Protein AF-A0A0R2QH66-F1 (afdb_monomer_lite)

Sequence (311 aa):
MSGLDIMFSQDGPSRTLSGWWRFLANWLEPTQLFCDDVNNFEELNISLAPIDGTAKGVKVAILRISPTKVLVIESRRYTRFDNELRQSLFQRDLVKEDWNGILIYEYDATSGHLTDFFKPVASNTALSEYNWDGVTRYISKESEVVEHAGLRFSVTKSGNFDALNIRKSTSSELSAPRPTPSPAPSPTTNDFNVEPFVFGGAVRESETTALSTWYGRFFRSYRIQVVNSSSPNSAPLFDTGIVNDYRTPILVNITKLTCSRDLTEVAVFYSGLDGKGKSTRIEQSSALSAVNIGGDGKCTGYWTNGAQGKD

pLDDT: mean 81.86, std 16.13, range [32.16, 98.25]

Foldseek 3Di:
DALQACVRPVPRQDDDHDPVVCVVVVVDDPQQEAEEEQVVDQKDKDKAAALPDPDGGHAWYWYDLDPFKIKIKGFWFDDPVGDVPVVVLLPVPPDSCLRGAMWIWMAGNVDDPPDCRTGTFAWLPPALLRCLQVDGRRGDDAQIWTDDSQKIWHFPDTDSITMIMIHGDDPVRVVDDRDDHDFHDDDDPVLQQDEKRKDWDWAAQAQWKTKTWMGITLFQKKKKFKDQQVCRPDDTQDIPQIDGDGHPTDIDIGGGDHQALRIKIWMKTHNDGPRDHHIDIDIDRCRSNQWDQDPVRDIDGPNVVVVPDDD

Secondary structure (DSSP, 8-state):
-TTTSTTT-TTSS--PPPHHHHHHTT-S-GGGEEEEETTS-SEEEEEE-BTTS---S--EEEEEEETTEEEEEEEE---TTS-HHHHHTT-TT--GGGG-EEEEEEEETT--TTS--EEEEPPSS--GGG-TTSPPP-EE-TT-EEEETTEEEEEEE-SSSEEEEEEEPPHHHHHSPPPPPPPPPPPPGGGGSS--EEEEEEEE-SSS-EEEEEEEES-SEEEEEEEETTSTTSPPSEE---B----SSEEEEE----S-S-EEEEEEEESSGGG-SSEEEEEE-TTTS-EEE-TTS-EEEGGGGGS----

Structure (mmCIF, N/CA/C/O backbone):
data_AF-A0A0R2QH66-F1
#
_entry.id   AF-A0A0R2QH66-F1
#
loop_
_atom_site.group_PDB
_atom_site.id
_atom_site.type_symbol
_atom_site.label_atom_id
_atom_site.label_alt_id
_atom_site.label_comp_id
_atom_site.label_asym_id
_atom_site.label_entity_id
_atom_site.label_seq_id
_atom_site.pdbx_PDB_ins_code
_atom_site.Cartn_x
_atom_site.Cartn_y
_atom_site.Cartn_z
_atom_site.occupancy
_atom_site.B_iso_or_equiv
_atom_site.auth_seq_id
_atom_site.auth_comp_id
_atom_site.auth_asym_id
_atom_site.auth_atom_id
_atom_site.pdbx_PDB_model_num
ATOM 1 N N . MET A 1 1 ? 0.382 -6.867 5.431 1.00 65.81 1 MET A N 1
ATOM 2 C CA . MET A 1 1 ? 0.517 -5.498 6.000 1.00 65.81 1 MET A CA 1
ATOM 3 C C . MET A 1 1 ? 1.680 -4.722 5.356 1.00 65.81 1 MET A C 1
ATOM 5 O O . MET A 1 1 ? 2.478 -4.091 6.044 1.00 65.81 1 MET A O 1
ATOM 9 N N . SER A 1 2 ? 1.793 -4.790 4.020 1.00 61.47 2 SER A N 1
ATOM 10 C CA . SER A 1 2 ? 3.014 -4.467 3.261 1.00 61.47 2 SER A CA 1
ATOM 11 C C . SER A 1 2 ? 3.522 -3.041 3.488 1.00 61.47 2 SER A C 1
ATOM 13 O O . SER A 1 2 ? 2.956 -2.085 2.972 1.00 61.47 2 SER A O 1
ATOM 15 N N . GLY A 1 3 ? 4.572 -2.898 4.302 1.00 71.38 3 GLY A N 1
ATOM 16 C CA . GLY A 1 3 ? 5.225 -1.616 4.579 1.00 71.38 3 GLY A CA 1
ATOM 17 C C . GLY A 1 3 ? 4.553 -0.714 5.626 1.00 71.38 3 GLY A C 1
ATOM 18 O O . GLY A 1 3 ? 5.103 0.342 5.939 1.00 71.38 3 GLY A O 1
ATOM 19 N N . LEU A 1 4 ? 3.407 -1.125 6.181 1.00 79.12 4 LEU A N 1
ATOM 20 C CA . LEU A 1 4 ? 2.645 -0.377 7.196 1.00 79.12 4 LEU A CA 1
ATOM 21 C C . LEU A 1 4 ? 2.916 -0.850 8.630 1.00 79.12 4 LEU A C 1
ATOM 23 O O . LEU A 1 4 ? 2.356 -0.295 9.568 1.00 79.12 4 LEU A O 1
ATOM 27 N N . ASP A 1 5 ? 3.738 -1.879 8.810 1.00 84.88 5 ASP A N 1
ATOM 28 C CA . ASP A 1 5 ? 4.132 -2.399 10.116 1.00 84.88 5 ASP A CA 1
ATOM 29 C C . ASP A 1 5 ? 5.620 -2.764 10.087 1.00 84.88 5 ASP A C 1
ATOM 31 O O . ASP A 1 5 ? 6.092 -3.424 9.151 1.00 84.88 5 ASP A O 1
ATOM 35 N N . ILE A 1 6 ? 6.355 -2.334 11.115 1.00 84.56 6 ILE A N 1
ATOM 36 C CA . ILE A 1 6 ? 7.800 -2.566 11.227 1.00 84.56 6 ILE A CA 1
ATOM 37 C C . ILE A 1 6 ? 8.176 -4.056 11.289 1.00 84.56 6 ILE A C 1
ATOM 39 O O . ILE A 1 6 ? 9.220 -4.442 10.768 1.00 84.56 6 ILE A O 1
ATOM 43 N N . MET A 1 7 ? 7.317 -4.898 11.863 1.00 84.88 7 MET A N 1
ATOM 44 C CA . MET A 1 7 ? 7.490 -6.351 11.954 1.00 84.88 7 MET A CA 1
ATOM 45 C C . MET A 1 7 ? 7.144 -7.068 10.650 1.00 84.88 7 MET A C 1
ATOM 47 O O . MET A 1 7 ? 7.496 -8.233 10.488 1.00 84.88 7 MET A O 1
ATOM 51 N N . PHE A 1 8 ? 6.454 -6.398 9.724 1.00 78.12 8 PHE A N 1
ATOM 52 C CA . PHE A 1 8 ? 6.183 -6.940 8.394 1.00 78.12 8 PHE A CA 1
ATOM 53 C C . PHE A 1 8 ? 7.309 -6.606 7.415 1.00 78.12 8 PHE A C 1
ATOM 55 O O . PHE A 1 8 ? 7.782 -7.466 6.680 1.00 78.12 8 PHE A O 1
ATOM 62 N N . SER A 1 9 ? 7.734 -5.341 7.386 1.00 74.50 9 SER A N 1
ATOM 63 C CA . SER A 1 9 ? 8.811 -4.882 6.512 1.00 74.50 9 SER A CA 1
ATOM 64 C C . SER 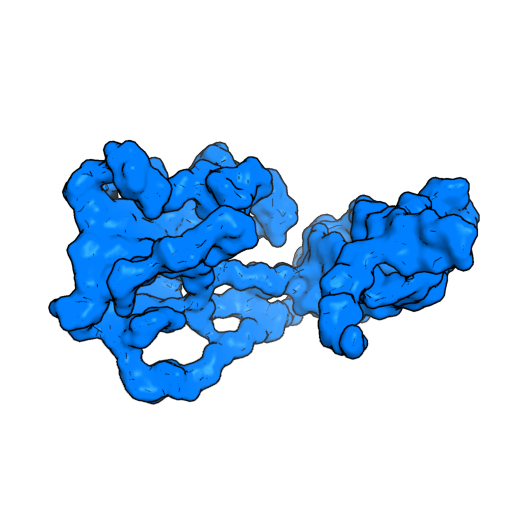A 1 9 ? 9.650 -3.835 7.228 1.00 74.50 9 SER A C 1
ATOM 66 O O . SER A 1 9 ? 9.312 -2.649 7.250 1.00 74.50 9 SER A O 1
ATOM 68 N N . GLN A 1 10 ? 10.805 -4.267 7.733 1.00 72.62 10 GLN A N 1
ATOM 69 C CA . GLN A 1 10 ? 11.794 -3.398 8.375 1.00 72.62 10 GLN A CA 1
ATOM 70 C C . GLN A 1 10 ? 12.418 -2.364 7.434 1.00 72.62 10 GLN A C 1
ATOM 72 O O . GLN A 1 10 ? 13.128 -1.479 7.891 1.00 72.62 10 GLN A O 1
ATOM 77 N N . ASP A 1 11 ? 12.144 -2.426 6.131 1.00 68.25 11 ASP A N 1
ATOM 78 C CA . ASP A 1 11 ? 12.523 -1.413 5.137 1.00 68.25 11 ASP A CA 1
ATOM 79 C C . ASP A 1 11 ? 11.292 -0.697 4.557 1.00 68.25 11 ASP A C 1
ATOM 81 O O . ASP A 1 11 ? 11.377 0.010 3.554 1.00 68.25 11 ASP A O 1
ATOM 85 N N . GLY A 1 12 ? 10.127 -0.902 5.175 1.00 70.00 12 GLY A N 1
ATOM 86 C CA . GLY A 1 12 ? 8.886 -0.238 4.815 1.00 70.00 12 GLY A CA 1
ATOM 87 C C . GLY A 1 12 ? 8.895 1.262 5.136 1.00 70.00 12 GLY A C 1
ATOM 88 O O . GLY A 1 12 ? 9.692 1.727 5.955 1.00 70.00 12 GLY A O 1
ATOM 89 N N . PRO A 1 13 ? 8.000 2.031 4.503 1.00 72.31 13 PRO A N 1
ATOM 90 C CA . PRO A 1 13 ? 7.843 3.460 4.760 1.00 72.31 13 PRO A CA 1
ATOM 91 C C . PRO A 1 13 ? 7.425 3.783 6.201 1.00 72.31 13 PRO A C 1
ATOM 93 O O . PRO A 1 13 ? 7.880 4.806 6.712 1.00 72.31 13 PRO A O 1
ATOM 96 N N . SER A 1 14 ? 6.620 2.940 6.865 1.00 79.69 14 SER A N 1
ATOM 97 C CA . SER A 1 14 ? 6.266 3.135 8.277 1.00 79.69 14 SER A CA 1
ATOM 98 C C . SER A 1 14 ? 7.189 2.363 9.225 1.00 79.69 14 SER A C 1
ATOM 100 O O . SER A 1 14 ? 7.554 1.216 8.961 1.00 79.69 14 SER A O 1
ATOM 102 N N . ARG A 1 15 ? 7.546 2.987 10.354 1.00 85.56 15 ARG A N 1
ATOM 103 C CA . ARG A 1 15 ? 8.282 2.374 11.479 1.00 85.56 15 ARG A CA 1
ATOM 104 C C . ARG A 1 15 ? 7.418 2.103 12.703 1.00 85.56 15 ARG A C 1
ATOM 106 O O . ARG A 1 15 ? 7.921 1.673 13.738 1.00 85.56 15 ARG A O 1
ATOM 113 N N . THR A 1 16 ? 6.122 2.336 12.601 1.00 88.44 16 THR A N 1
ATOM 114 C CA . THR A 1 16 ? 5.189 2.072 13.688 1.00 88.44 16 THR A CA 1
ATOM 115 C C . THR A 1 16 ? 4.968 0.571 13.856 1.00 88.44 16 THR A C 1
ATOM 117 O O . THR A 1 16 ? 4.745 -0.163 12.892 1.00 88.44 16 THR A O 1
ATOM 120 N N . LEU A 1 17 ? 4.973 0.128 15.110 1.00 92.31 17 LEU A N 1
ATOM 121 C CA . LEU A 1 17 ? 4.456 -1.178 15.504 1.00 92.31 17 LEU A CA 1
ATOM 122 C C . LEU A 1 17 ? 2.923 -1.126 15.577 1.00 92.31 17 LEU A C 1
ATOM 124 O O . LEU A 1 17 ? 2.409 -0.239 16.268 1.00 92.31 17 LEU A O 1
ATOM 128 N N . SER A 1 18 ? 2.214 -2.040 14.908 1.00 92.62 18 SER A N 1
ATOM 129 C CA . SER A 1 18 ? 0.744 -2.053 14.896 1.00 92.62 18 SER A CA 1
ATOM 130 C C . SER A 1 18 ? 0.116 -2.180 16.283 1.00 92.62 18 SER A C 1
ATOM 132 O O . SER A 1 18 ? 0.692 -2.727 17.230 1.00 92.62 18 SER A O 1
ATOM 134 N N . GLY A 1 19 ? -1.114 -1.686 16.389 1.00 95.38 19 GLY A N 1
ATOM 135 C CA . GLY A 1 19 ? -1.952 -1.753 17.577 1.00 95.38 19 GLY A CA 1
ATOM 136 C C . GLY A 1 19 ? -2.161 -3.167 18.079 1.00 95.38 19 GLY A C 1
ATOM 137 O O . GLY A 1 19 ? -2.103 -3.383 19.287 1.00 95.38 19 GLY A O 1
ATOM 138 N N . TRP A 1 20 ? -2.306 -4.138 17.177 1.00 94.69 20 TRP A N 1
ATOM 139 C CA . TRP A 1 20 ? -2.414 -5.539 17.569 1.00 94.69 20 TRP A CA 1
ATOM 140 C C . TRP A 1 20 ? -1.169 -6.043 18.302 1.00 94.69 20 TRP A C 1
ATOM 142 O O . TRP A 1 20 ? -1.283 -6.640 19.372 1.00 94.69 20 TRP A O 1
ATOM 152 N N . TRP A 1 21 ? 0.032 -5.768 17.783 1.00 93.88 21 TRP A N 1
ATOM 153 C CA . TRP A 1 21 ? 1.264 -6.165 18.465 1.00 93.88 21 TRP A CA 1
ATOM 154 C C . TRP A 1 21 ? 1.437 -5.462 19.809 1.00 93.88 21 TRP A C 1
ATOM 156 O O . TRP A 1 21 ? 1.834 -6.103 20.780 1.00 93.88 21 TRP A O 1
ATOM 166 N N . ARG A 1 22 ? 1.092 -4.171 19.903 1.00 96.00 22 ARG A N 1
ATOM 167 C CA . ARG A 1 22 ? 1.129 -3.441 21.183 1.00 96.00 22 ARG A CA 1
ATOM 168 C C . ARG A 1 22 ? 0.128 -3.990 22.192 1.00 96.00 22 ARG A C 1
ATOM 170 O O . ARG A 1 22 ? 0.446 -4.058 23.374 1.00 96.00 22 ARG A O 1
ATOM 177 N N . PHE A 1 23 ? -1.056 -4.389 21.735 1.00 95.56 23 PHE A N 1
ATOM 178 C CA . PHE A 1 23 ? -2.057 -5.045 22.568 1.00 95.56 23 PHE A CA 1
ATOM 179 C C . PHE A 1 23 ? -1.531 -6.378 23.114 1.00 95.56 23 PHE A C 1
ATOM 181 O O . PHE A 1 23 ? -1.513 -6.567 24.327 1.00 95.56 23 PHE A O 1
ATOM 188 N N . LEU A 1 24 ? -1.021 -7.260 22.246 1.00 93.19 24 LEU A N 1
ATOM 189 C CA . LEU A 1 24 ? -0.462 -8.552 22.661 1.00 93.19 24 LEU A CA 1
ATOM 190 C C . LEU A 1 24 ? 0.737 -8.412 23.608 1.00 93.19 24 LEU A C 1
ATOM 192 O O . LEU A 1 24 ? 0.901 -9.220 24.518 1.00 93.19 24 LEU A O 1
ATOM 196 N N . ALA A 1 25 ? 1.564 -7.386 23.410 1.00 95.25 25 ALA A N 1
ATOM 197 C CA . ALA A 1 25 ? 2.706 -7.097 24.270 1.00 95.25 25 ALA A CA 1
ATOM 198 C C . ALA A 1 25 ? 2.321 -6.402 25.593 1.00 95.25 25 ALA A C 1
ATOM 200 O O . ALA A 1 25 ? 3.203 -6.128 26.406 1.00 95.25 25 ALA A O 1
ATOM 201 N N . ASN A 1 26 ? 1.032 -6.112 25.815 1.00 95.56 26 ASN A N 1
ATOM 202 C CA . ASN A 1 26 ? 0.523 -5.357 26.962 1.00 95.56 26 ASN A CA 1
ATOM 203 C C . ASN A 1 26 ? 1.153 -3.952 27.088 1.00 95.56 26 ASN A C 1
ATOM 205 O O . ASN A 1 26 ? 1.471 -3.486 28.180 1.00 95.56 26 ASN A O 1
ATOM 209 N N . TRP A 1 27 ? 1.381 -3.286 25.951 1.00 96.06 27 TRP A N 1
ATOM 210 C CA . TRP A 1 27 ? 1.935 -1.924 25.860 1.00 96.06 27 TRP A CA 1
ATOM 211 C C . TRP A 1 27 ? 0.858 -0.840 25.749 1.00 96.06 27 TRP A C 1
ATOM 213 O O . TRP A 1 27 ? 1.177 0.348 25.695 1.00 96.06 27 TRP A O 1
ATOM 223 N N . LEU A 1 28 ? -0.409 -1.243 25.657 1.00 96.81 28 LEU A N 1
ATOM 224 C CA . LEU A 1 28 ? -1.559 -0.350 25.682 1.00 96.81 28 LEU A CA 1
ATOM 225 C C . LEU A 1 28 ? -2.292 -0.545 27.000 1.00 96.81 28 LEU A C 1
ATOM 227 O O . LEU A 1 28 ? -2.626 -1.669 27.371 1.00 96.81 28 LEU A O 1
ATOM 231 N N . GLU A 1 29 ? -2.567 0.560 27.680 1.00 95.75 29 GLU A N 1
ATOM 232 C CA . GLU A 1 29 ? -3.406 0.544 28.871 1.00 95.75 29 GLU A CA 1
ATOM 233 C C . GLU A 1 29 ? -4.826 0.088 28.504 1.00 95.75 29 GLU A C 1
ATOM 235 O O . GLU A 1 29 ? -5.304 0.412 27.412 1.00 95.75 29 GLU A O 1
ATOM 240 N N . PRO A 1 30 ? -5.573 -0.561 29.415 1.00 95.19 30 PRO A N 1
ATOM 241 C CA . PRO A 1 30 ? -6.954 -0.967 29.143 1.00 95.19 30 PRO A CA 1
ATOM 242 C C . PRO A 1 30 ? -7.851 0.186 28.665 1.00 95.19 30 PRO A C 1
ATOM 244 O O . PRO A 1 30 ? -8.729 -0.008 27.835 1.00 95.19 30 PRO A O 1
ATOM 247 N N . THR A 1 31 ? -7.594 1.412 29.135 1.00 96.12 31 THR A N 1
ATOM 248 C CA . THR A 1 31 ? -8.328 2.627 28.725 1.00 96.12 31 THR A CA 1
ATOM 249 C C . THR A 1 31 ? -7.998 3.117 27.310 1.00 96.12 31 THR A C 1
ATOM 251 O O . THR A 1 31 ? -8.709 3.963 26.770 1.00 96.12 31 THR A O 1
ATOM 254 N N . GLN A 1 32 ? -6.923 2.609 26.705 1.00 97.75 32 GLN A N 1
ATOM 255 C CA . GLN A 1 32 ? -6.505 2.910 25.335 1.00 97.75 32 GLN A CA 1
ATOM 256 C C . GLN A 1 32 ? -7.058 1.901 24.321 1.00 97.75 32 GLN A C 1
ATOM 258 O O . GLN A 1 32 ? -6.818 2.048 23.121 1.00 97.75 32 GLN A O 1
ATOM 263 N N . LEU A 1 33 ? -7.794 0.895 24.786 1.00 97.88 33 LEU A N 1
ATOM 264 C CA . LEU A 1 33 ? -8.381 -0.153 23.969 1.00 97.88 33 LEU A CA 1
ATOM 265 C C . LEU A 1 33 ? -9.900 -0.013 23.978 1.00 97.88 33 LEU A C 1
ATOM 267 O O . LEU A 1 33 ? -10.515 0.191 25.022 1.00 97.88 33 LEU A O 1
ATOM 271 N N . PHE A 1 34 ? -10.506 -0.160 22.808 1.00 98.00 34 PHE A N 1
ATOM 272 C CA . PHE A 1 34 ? -11.939 -0.376 22.678 1.00 98.00 34 PHE A CA 1
ATOM 273 C C . PHE A 1 34 ? -12.152 -1.753 22.062 1.00 98.00 34 PHE A C 1
ATOM 275 O O . PHE A 1 34 ? -11.678 -2.003 20.959 1.00 98.00 34 PHE A O 1
ATOM 282 N N . CYS A 1 35 ? -12.849 -2.644 22.759 1.00 97.25 35 CYS A N 1
ATOM 283 C CA . CYS A 1 35 ? -13.115 -3.996 22.279 1.00 97.25 35 CYS A CA 1
ATOM 284 C C . CYS A 1 35 ? -14.619 -4.242 22.267 1.00 97.25 35 CYS A C 1
ATOM 286 O O . CYS A 1 35 ? -15.267 -4.034 23.291 1.00 97.25 35 CYS A O 1
ATOM 288 N N . ASP A 1 36 ? -15.154 -4.721 21.147 1.00 97.19 36 ASP A N 1
ATOM 289 C CA . ASP A 1 36 ? -16.566 -5.097 21.041 1.00 97.19 36 ASP A CA 1
ATOM 290 C C . ASP A 1 36 ? -16.771 -6.228 20.021 1.00 97.19 36 ASP A C 1
ATOM 292 O O . ASP A 1 36 ? -15.854 -6.600 19.283 1.00 97.19 36 ASP A O 1
ATOM 296 N N . ASP A 1 37 ? -17.971 -6.795 19.985 1.00 97.25 37 ASP A N 1
ATOM 297 C CA . ASP A 1 37 ? -18.419 -7.728 18.957 1.00 97.25 37 ASP A CA 1
ATOM 298 C C . ASP A 1 37 ? -19.272 -6.986 17.930 1.00 97.25 37 ASP A C 1
ATOM 300 O O . ASP A 1 37 ? -20.132 -6.177 18.279 1.00 97.25 37 ASP A O 1
ATOM 304 N N . VAL A 1 38 ? -19.068 -7.277 16.646 1.00 96.19 38 VAL A N 1
ATOM 305 C CA . VAL A 1 38 ? -19.830 -6.606 15.587 1.00 96.19 38 VAL A CA 1
ATOM 306 C C . VAL A 1 38 ? -21.326 -6.886 15.654 1.00 96.19 38 VAL A C 1
ATOM 308 O O . VAL A 1 38 ? -22.090 -6.178 15.010 1.00 96.19 38 VAL A O 1
ATOM 311 N N . ASN A 1 39 ? -21.773 -7.915 16.371 1.00 95.25 39 ASN A N 1
ATOM 312 C CA . ASN A 1 39 ? -23.193 -8.223 16.541 1.00 95.25 39 ASN A CA 1
ATOM 313 C C . ASN A 1 39 ? -23.860 -7.422 17.668 1.00 95.25 39 ASN A C 1
ATOM 315 O O . ASN A 1 39 ? -25.080 -7.468 17.792 1.00 95.25 39 ASN A O 1
ATOM 319 N N . ASN A 1 40 ? -23.088 -6.683 18.470 1.00 96.62 40 ASN A N 1
ATOM 320 C CA . ASN A 1 40 ? -23.614 -5.917 19.601 1.00 96.62 40 ASN A CA 1
ATOM 321 C C . ASN A 1 40 ? -24.115 -4.519 19.214 1.00 96.62 40 ASN A C 1
ATOM 323 O O . ASN A 1 40 ? -24.715 -3.838 20.045 1.00 96.62 40 ASN A O 1
ATOM 327 N N . PHE A 1 41 ? -23.878 -4.076 17.976 1.00 95.94 41 PHE A N 1
ATOM 328 C CA . PHE A 1 41 ? -24.268 -2.750 17.511 1.00 95.94 41 PHE A CA 1
ATOM 329 C C . PHE A 1 41 ? -24.777 -2.763 16.066 1.00 95.94 41 PHE A C 1
ATOM 331 O O . PHE A 1 41 ? -24.297 -3.511 15.212 1.00 95.94 41 PHE A O 1
ATOM 338 N N . GLU A 1 42 ? -25.721 -1.864 15.792 1.00 94.38 42 GLU A N 1
ATOM 339 C CA . GLU A 1 42 ? -26.132 -1.501 14.429 1.00 94.38 42 GLU A CA 1
ATOM 340 C C . GLU A 1 42 ? -25.271 -0.356 13.883 1.00 94.38 42 GLU A C 1
ATOM 342 O O . GLU A 1 42 ? -24.857 -0.364 12.721 1.00 94.38 42 GLU A O 1
ATOM 347 N N . GLU A 1 43 ? -24.957 0.604 14.755 1.00 96.75 43 GLU A N 1
ATOM 348 C CA . GLU A 1 43 ? -24.139 1.778 14.480 1.00 96.75 43 GLU A CA 1
ATOM 349 C C . GLU A 1 43 ? -23.305 2.139 15.717 1.00 96.75 43 GLU A C 1
ATOM 351 O O . GLU A 1 43 ? -23.770 2.042 16.854 1.00 96.75 43 GLU A O 1
ATOM 356 N N . LEU A 1 44 ? -22.065 2.559 15.490 1.00 97.12 44 LEU A N 1
ATOM 357 C CA . LEU A 1 44 ? -21.076 2.864 16.509 1.00 97.12 44 LEU A CA 1
ATOM 358 C C . LEU A 1 44 ? -20.225 4.057 16.066 1.00 97.12 44 LEU A C 1
ATOM 360 O O . LEU A 1 44 ? -19.714 4.097 14.950 1.00 97.12 44 LEU A O 1
ATOM 364 N N . ASN A 1 45 ? -20.032 5.018 16.966 1.00 97.25 45 ASN A N 1
ATOM 365 C CA . ASN A 1 45 ? -19.150 6.161 16.749 1.00 97.25 45 ASN A CA 1
ATOM 366 C C . ASN A 1 45 ? -17.936 6.050 17.675 1.00 97.25 45 ASN A C 1
ATOM 368 O O . ASN A 1 45 ? -18.092 5.972 18.893 1.00 97.25 45 ASN A O 1
ATOM 372 N N . ILE A 1 46 ? -16.733 6.064 17.103 1.00 96.31 46 ILE A N 1
ATOM 373 C CA . ILE A 1 46 ? -15.466 5.975 17.839 1.00 96.31 46 ILE A CA 1
ATOM 374 C C . ILE A 1 46 ? -14.609 7.197 17.520 1.00 96.31 46 ILE A C 1
ATOM 376 O O . ILE A 1 46 ? -14.548 7.644 16.378 1.00 96.31 46 ILE A O 1
ATOM 380 N N . SER A 1 47 ? -13.906 7.711 18.528 1.00 97.25 47 SER A N 1
ATOM 381 C CA . SER A 1 47 ? -12.815 8.670 18.354 1.00 97.25 47 SER A CA 1
ATOM 382 C C . SER A 1 47 ? -11.498 8.003 18.735 1.00 97.25 47 SER A C 1
ATOM 384 O O . SER A 1 47 ? -11.358 7.520 19.858 1.00 97.25 47 SER A O 1
ATOM 386 N N . LEU A 1 48 ? -10.533 8.005 17.820 1.00 98.12 48 LEU A N 1
ATOM 387 C CA . LEU A 1 48 ? -9.224 7.387 17.991 1.00 98.12 48 LEU A CA 1
ATOM 388 C C . LEU A 1 48 ? -8.131 8.446 18.137 1.00 98.12 48 LEU A C 1
ATOM 390 O O . LEU A 1 48 ? -8.002 9.364 17.326 1.00 98.12 48 LEU A O 1
ATOM 394 N N . ALA A 1 49 ? -7.324 8.298 19.181 1.00 97.38 49 ALA A N 1
ATOM 395 C CA . ALA A 1 49 ? -6.062 8.993 19.350 1.00 97.38 49 ALA A CA 1
ATOM 396 C C . ALA A 1 49 ? -4.983 8.317 18.485 1.00 97.38 49 ALA A C 1
ATOM 398 O O . ALA A 1 49 ? -4.934 7.084 18.440 1.00 97.38 49 ALA A O 1
ATOM 399 N N . PRO A 1 50 ? -4.067 9.081 17.863 1.00 95.88 50 PRO A N 1
ATOM 400 C CA . PRO A 1 50 ? -2.942 8.517 17.130 1.00 95.88 50 PRO A CA 1
ATOM 401 C C . PRO A 1 50 ? -2.160 7.498 17.957 1.00 95.88 50 PRO A C 1
ATOM 403 O O . PRO A 1 50 ? -1.800 7.759 19.113 1.00 95.88 50 PRO A O 1
ATOM 406 N N . ILE A 1 51 ? -1.857 6.345 17.361 1.00 95.56 51 ILE A N 1
ATOM 407 C CA . ILE A 1 51 ? -1.230 5.224 18.069 1.00 95.56 51 ILE A CA 1
ATOM 408 C C . ILE A 1 51 ? 0.147 5.592 18.647 1.00 95.56 51 ILE A C 1
ATOM 410 O O . ILE A 1 51 ? 0.431 5.279 19.805 1.00 95.56 51 ILE A O 1
ATOM 414 N N . ASP A 1 52 ? 0.939 6.360 17.897 1.00 92.56 52 ASP A N 1
ATOM 415 C CA . ASP A 1 52 ? 2.266 6.859 18.291 1.00 92.56 52 ASP A CA 1
ATOM 416 C C . ASP A 1 52 ? 2.231 8.180 19.073 1.00 92.56 52 ASP A C 1
ATOM 418 O O . ASP A 1 52 ? 3.255 8.640 19.574 1.00 92.56 52 ASP A O 1
ATOM 422 N N . GLY A 1 53 ? 1.057 8.806 19.194 1.00 90.56 53 GLY A N 1
ATOM 423 C CA . GLY A 1 53 ? 0.895 10.066 19.917 1.00 90.56 53 GLY A CA 1
ATOM 424 C C . GLY A 1 53 ? 0.882 9.889 21.438 1.00 90.56 53 GLY A C 1
ATOM 425 O O . GLY A 1 53 ? 0.619 8.809 21.959 1.00 90.56 53 GLY A O 1
ATOM 426 N N . THR A 1 54 ? 1.081 10.975 22.181 1.00 91.00 54 THR A N 1
ATOM 427 C CA . THR A 1 54 ? 0.947 10.996 23.653 1.00 91.00 54 THR A CA 1
ATOM 428 C C . THR A 1 54 ? -0.474 11.312 24.127 1.00 91.00 54 THR A C 1
ATOM 430 O O . THR A 1 54 ? -0.748 11.295 25.328 1.00 91.00 54 THR A O 1
ATOM 433 N N . ALA A 1 55 ? -1.386 11.608 23.197 1.00 93.31 55 ALA A N 1
ATOM 434 C CA . ALA A 1 55 ? -2.773 11.923 23.502 1.00 93.31 55 ALA A CA 1
ATOM 435 C C . ALA A 1 55 ? -3.465 10.764 24.242 1.00 93.31 55 ALA A C 1
ATOM 437 O O . ALA A 1 55 ? -3.284 9.588 23.912 1.00 93.31 55 ALA A O 1
ATOM 438 N N . LYS A 1 56 ? -4.266 11.123 25.251 1.00 93.94 56 LYS A N 1
ATOM 439 C CA . LYS A 1 56 ? -5.126 10.189 25.987 1.00 93.94 56 LYS A CA 1
ATOM 440 C C . LYS A 1 56 ? -6.349 9.818 25.145 1.00 93.94 56 LYS A C 1
ATOM 442 O O . LYS A 1 56 ? -6.778 10.605 24.306 1.00 93.94 56 LYS A O 1
ATOM 447 N N . GLY A 1 57 ? -6.938 8.663 25.437 1.00 95.38 57 GLY A N 1
ATOM 448 C CA . GLY A 1 57 ? -8.127 8.146 24.762 1.00 95.38 57 GLY A CA 1
ATOM 449 C C . GLY A 1 57 ? -7.873 6.789 24.115 1.00 95.38 57 GLY A C 1
ATOM 450 O O . GLY A 1 57 ? -6.783 6.227 24.238 1.00 95.38 57 GLY A O 1
ATOM 451 N N . VAL A 1 58 ? -8.891 6.281 23.423 1.00 98.06 58 VAL A N 1
ATOM 452 C CA . VAL A 1 58 ? -8.813 5.023 22.675 1.00 98.06 58 VAL A CA 1
ATOM 453 C C . VAL A 1 58 ? -7.791 5.179 21.554 1.00 98.06 58 VAL A C 1
ATOM 455 O O . VAL A 1 58 ? -7.893 6.098 20.753 1.00 98.06 58 VAL A O 1
ATOM 458 N N . LYS A 1 59 ? -6.800 4.295 21.488 1.00 97.81 59 LYS A N 1
ATOM 459 C CA . LYS A 1 59 ? -5.781 4.254 20.428 1.00 97.81 59 LYS A CA 1
ATOM 460 C C . LYS A 1 59 ? -6.070 3.179 19.393 1.00 97.81 59 LYS A C 1
ATOM 462 O O . LYS A 1 59 ? -5.733 3.346 18.224 1.00 97.81 59 LYS A O 1
ATOM 467 N N . VAL A 1 60 ? -6.667 2.080 19.843 1.00 98.12 60 VAL A N 1
ATOM 468 C CA . VAL A 1 60 ? -6.958 0.915 19.013 1.00 98.12 60 VAL A CA 1
ATOM 469 C C . VAL A 1 60 ? -8.366 0.437 19.330 1.00 98.12 60 VAL A C 1
ATOM 471 O O . VAL A 1 60 ? -8.697 0.212 20.496 1.00 98.12 60 VAL A O 1
ATOM 474 N N . ALA A 1 61 ? -9.178 0.273 18.291 1.00 98.25 61 ALA A N 1
ATOM 475 C CA . ALA A 1 61 ? -10.442 -0.441 18.382 1.00 98.25 61 ALA A CA 1
ATOM 476 C C . ALA A 1 61 ? -10.286 -1.846 17.782 1.00 98.25 61 ALA A C 1
ATOM 478 O O . ALA A 1 61 ? -9.714 -2.005 16.704 1.00 98.25 61 ALA A O 1
ATOM 479 N N . ILE A 1 62 ? -10.782 -2.857 18.491 1.00 98.19 62 ILE A N 1
ATOM 480 C CA . ILE A 1 62 ? -10.736 -4.270 18.120 1.00 98.19 62 ILE A CA 1
ATOM 481 C C . ILE A 1 62 ? -12.174 -4.782 18.081 1.00 98.19 62 ILE A C 1
ATOM 483 O O . ILE A 1 62 ? -12.827 -4.921 19.113 1.00 98.19 62 ILE A O 1
ATOM 487 N N . LEU A 1 63 ? -12.670 -5.070 16.884 1.00 98.06 63 LEU A N 1
ATOM 488 C CA . LEU A 1 63 ? -14.030 -5.549 16.669 1.00 98.06 63 LEU A CA 1
ATOM 489 C C . LEU A 1 63 ? -14.001 -7.020 16.276 1.00 98.06 63 LEU A C 1
ATOM 491 O O . LEU A 1 63 ? -13.459 -7.383 15.231 1.00 98.06 63 LEU A O 1
ATOM 495 N N . ARG A 1 64 ? -14.583 -7.889 17.099 1.00 97.88 64 ARG A N 1
ATOM 496 C CA . ARG A 1 64 ? -14.685 -9.314 16.782 1.00 97.88 64 ARG A CA 1
ATOM 497 C C . ARG A 1 64 ? -15.710 -9.526 15.677 1.00 97.88 64 ARG A C 1
ATOM 499 O O . ARG A 1 64 ? -16.868 -9.171 15.850 1.00 97.88 64 ARG A O 1
ATOM 506 N N . ILE A 1 65 ? -15.280 -10.140 14.573 1.00 96.62 65 ILE A N 1
ATOM 507 C CA . ILE A 1 65 ? -16.150 -10.494 13.437 1.00 96.62 65 ILE A CA 1
ATOM 508 C C . ILE A 1 65 ? -16.478 -11.991 13.394 1.00 96.62 65 ILE A C 1
ATOM 510 O O . ILE A 1 65 ? -17.490 -12.384 12.822 1.00 96.62 65 ILE A O 1
ATOM 514 N N . SER A 1 66 ? -15.635 -12.843 13.986 1.00 95.31 66 SER A N 1
ATOM 515 C CA . SER A 1 66 ? -15.885 -14.281 14.148 1.00 95.31 66 SER A CA 1
ATOM 516 C C . SER A 1 66 ? -15.019 -14.850 15.287 1.00 95.31 66 SER A C 1
ATOM 518 O O . SER A 1 66 ? -14.156 -14.130 15.796 1.00 95.31 66 SER A O 1
ATOM 520 N N . PRO A 1 67 ? -15.169 -16.131 15.682 1.00 95.19 67 PRO A N 1
ATOM 521 C CA . PRO A 1 67 ? -14.332 -16.739 16.721 1.00 95.19 67 PRO A CA 1
ATOM 522 C C . PRO A 1 67 ? -12.822 -16.668 16.456 1.00 95.19 67 PRO A C 1
ATOM 524 O O . PRO A 1 67 ? -12.042 -16.667 17.403 1.00 95.19 67 PRO A O 1
ATOM 527 N N . THR A 1 68 ? -12.405 -16.601 15.188 1.00 94.25 68 THR A N 1
ATOM 528 C CA . THR A 1 68 ? -10.987 -16.593 14.797 1.00 94.25 68 THR A CA 1
ATOM 529 C C . THR A 1 68 ? -10.546 -15.297 14.132 1.00 94.25 68 THR A C 1
ATOM 531 O O . THR A 1 68 ? -9.389 -15.193 13.736 1.00 94.25 68 THR A O 1
ATOM 534 N N . LYS A 1 69 ? -11.434 -14.307 13.984 1.00 95.50 69 LYS A N 1
ATOM 535 C CA . LYS A 1 69 ? -11.124 -13.083 13.241 1.00 95.50 69 LYS A CA 1
ATOM 536 C C . LYS A 1 69 ? -11.594 -11.830 13.950 1.00 95.50 69 LYS A C 1
ATOM 538 O O . LYS A 1 69 ? -12.710 -11.772 14.475 1.00 95.50 69 LYS A O 1
ATOM 543 N N . VAL A 1 70 ? -10.767 -10.798 13.869 1.00 97.31 70 VAL A N 1
ATOM 544 C CA . VAL A 1 70 ? -11.079 -9.459 14.369 1.00 97.31 70 VAL A CA 1
ATOM 545 C C . VAL A 1 70 ? -10.683 -8.410 13.340 1.00 97.31 70 VAL A C 1
ATOM 547 O O . VAL A 1 70 ? -9.751 -8.609 12.559 1.00 97.31 70 VAL A O 1
ATO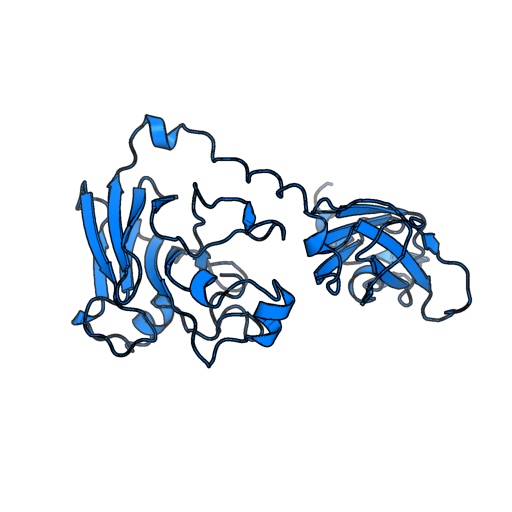M 550 N N . LEU A 1 71 ? -11.372 -7.276 13.370 1.00 97.38 71 LEU A N 1
ATOM 551 C CA . LEU A 1 71 ? -10.930 -6.053 12.722 1.00 97.38 71 LEU A CA 1
ATOM 552 C C . LEU A 1 71 ? -10.225 -5.183 13.739 1.00 97.38 71 LEU A C 1
ATOM 554 O O . LEU A 1 71 ? -10.742 -4.941 14.827 1.00 97.38 71 LEU A O 1
ATOM 558 N N . VAL A 1 72 ? -9.052 -4.708 13.360 1.00 97.69 72 VAL A N 1
ATOM 559 C CA . VAL A 1 72 ? -8.256 -3.785 14.147 1.00 97.69 72 VAL A CA 1
ATOM 560 C C . VAL A 1 72 ? -8.241 -2.453 13.422 1.00 97.69 72 VAL A C 1
ATOM 562 O O . VAL A 1 72 ? -8.003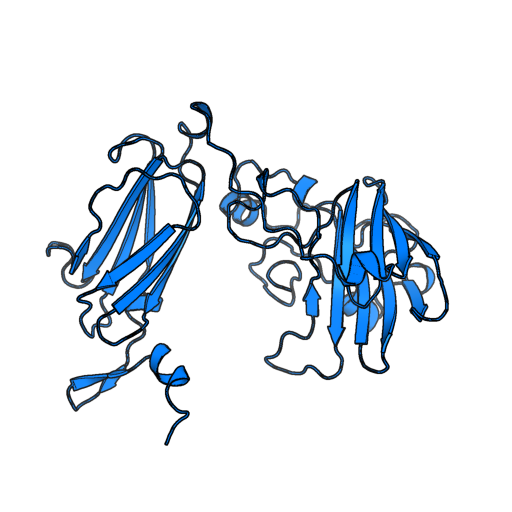 -2.383 12.215 1.00 97.69 72 VAL A O 1
ATOM 565 N N . ILE A 1 73 ? -8.551 -1.402 14.168 1.00 97.94 73 ILE A N 1
ATOM 566 C CA . ILE A 1 73 ? -8.715 -0.047 13.662 1.00 97.94 73 ILE A CA 1
ATOM 567 C C . ILE A 1 73 ? -7.816 0.854 14.496 1.00 97.94 73 ILE A C 1
ATOM 569 O O . ILE A 1 73 ? -7.920 0.887 15.724 1.00 97.94 73 ILE A O 1
ATOM 573 N N . GLU A 1 74 ? -6.939 1.593 13.832 1.00 97.19 74 GLU A N 1
ATOM 574 C CA . GLU A 1 74 ? -5.982 2.477 14.489 1.00 97.19 74 GLU A CA 1
ATOM 575 C C . GLU A 1 74 ? -5.801 3.783 13.715 1.00 97.19 74 GLU A C 1
ATOM 577 O O . GLU A 1 74 ? -5.845 3.823 12.484 1.00 97.19 74 GLU A O 1
ATOM 582 N N . SER A 1 75 ? -5.572 4.864 14.459 1.00 95.81 75 SER A N 1
ATOM 583 C CA . SER A 1 75 ? -5.210 6.163 13.899 1.00 95.81 75 SER A CA 1
ATOM 584 C C . SER A 1 75 ? -3.693 6.235 13.709 1.00 95.81 75 SER A C 1
ATOM 586 O O . SER A 1 75 ? -2.918 6.062 14.657 1.00 95.81 75 SER A O 1
ATOM 588 N N . ARG A 1 76 ? -3.255 6.480 12.474 1.00 92.31 76 ARG A N 1
ATOM 589 C CA . ARG A 1 76 ? -1.847 6.538 12.062 1.00 92.31 76 ARG A CA 1
ATOM 590 C C . ARG A 1 76 ? -1.449 7.962 11.737 1.00 92.31 76 ARG A C 1
ATOM 592 O O . ARG A 1 76 ? -2.232 8.713 11.161 1.00 92.31 76 ARG A O 1
ATOM 599 N N . ARG A 1 77 ? -0.232 8.335 12.122 1.00 89.38 77 ARG A N 1
ATOM 600 C CA . ARG A 1 77 ? 0.370 9.622 11.782 1.00 89.38 77 ARG A CA 1
ATOM 601 C C . ARG A 1 77 ? 1.786 9.402 11.297 1.00 89.38 77 ARG A C 1
ATOM 603 O O . ARG A 1 77 ? 2.473 8.529 11.820 1.00 89.38 77 ARG A O 1
ATOM 610 N N . TYR A 1 78 ? 2.207 10.225 10.350 1.00 85.81 78 TYR A N 1
ATOM 611 C CA . TYR A 1 78 ? 3.608 10.365 10.012 1.00 85.81 78 TYR A CA 1
ATOM 612 C C . TYR A 1 78 ? 4.393 10.881 11.222 1.00 85.81 78 TYR A C 1
ATOM 614 O O . TYR A 1 78 ? 3.983 11.820 11.911 1.00 85.81 78 TYR A O 1
ATOM 622 N N . THR A 1 79 ? 5.558 10.294 11.452 1.00 83.12 79 THR A N 1
ATOM 623 C CA . THR A 1 79 ? 6.499 10.678 12.497 1.00 83.12 79 THR A CA 1
ATOM 624 C C . THR A 1 79 ? 7.906 10.820 11.925 1.00 83.12 79 THR A C 1
ATOM 626 O O . THR A 1 79 ? 8.231 10.304 10.861 1.00 83.12 79 THR A O 1
ATOM 629 N N . ARG A 1 80 ? 8.800 11.461 12.686 1.00 83.31 80 ARG A N 1
ATOM 630 C CA . ARG A 1 80 ? 10.227 11.572 12.328 1.00 83.31 80 ARG A CA 1
ATOM 631 C C . ARG A 1 80 ? 10.965 10.232 12.218 1.00 83.31 80 ARG A C 1
ATOM 633 O O . ARG A 1 80 ? 12.113 10.219 11.793 1.00 83.31 80 ARG A O 1
ATOM 640 N N . PHE A 1 81 ? 10.372 9.151 12.724 1.00 83.38 81 PHE A N 1
ATOM 641 C CA . PHE A 1 81 ? 10.973 7.823 12.665 1.00 83.38 81 PHE A CA 1
ATOM 642 C C . PHE A 1 81 ? 10.610 7.106 11.370 1.00 83.38 81 PHE A C 1
ATOM 644 O O . PHE A 1 81 ? 11.336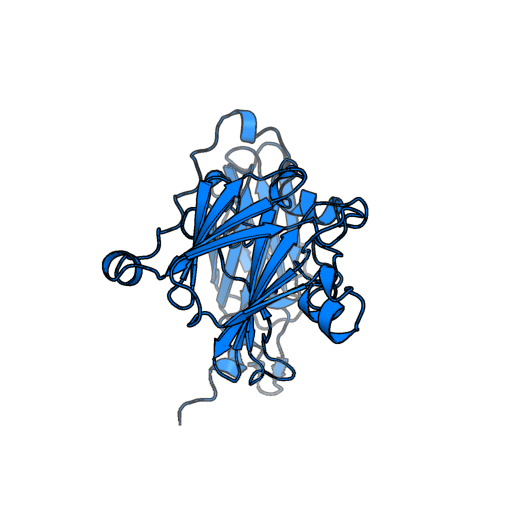 6.200 10.972 1.00 83.38 81 PHE A O 1
ATOM 651 N N . ASP A 1 82 ? 9.527 7.511 10.708 1.00 80.19 82 ASP A N 1
ATOM 652 C CA . ASP A 1 82 ? 9.133 6.957 9.423 1.00 80.19 82 ASP A CA 1
ATOM 653 C C . ASP A 1 82 ? 10.145 7.336 8.327 1.00 80.19 82 ASP A C 1
ATOM 655 O O . ASP A 1 82 ? 10.840 8.352 8.402 1.00 80.19 82 ASP A O 1
ATOM 659 N N . ASN A 1 83 ? 10.296 6.472 7.320 1.00 72.25 83 ASN A N 1
ATOM 660 C CA . ASN A 1 83 ? 11.368 6.611 6.335 1.00 72.25 83 ASN A CA 1
ATOM 661 C C . ASN A 1 83 ? 10.978 7.591 5.217 1.00 72.25 83 ASN A C 1
ATOM 663 O O . ASN A 1 83 ? 10.523 7.166 4.157 1.00 72.25 83 ASN A O 1
ATOM 667 N N . GLU A 1 84 ? 11.210 8.888 5.437 1.00 62.06 84 GLU A N 1
ATOM 668 C CA . GLU A 1 84 ? 10.937 9.967 4.468 1.00 62.06 84 GLU A CA 1
ATOM 669 C C . GLU A 1 84 ? 11.649 9.750 3.118 1.00 62.06 84 GLU A C 1
ATOM 671 O O . GLU A 1 84 ? 11.102 10.069 2.066 1.00 62.06 84 GLU A O 1
ATOM 676 N N . LEU A 1 85 ? 12.850 9.157 3.105 1.00 54.66 85 LEU A N 1
ATOM 677 C CA . LEU A 1 85 ? 13.599 8.885 1.870 1.00 54.66 85 LEU A CA 1
ATOM 678 C C . LEU A 1 85 ? 12.973 7.762 1.040 1.00 54.66 85 LEU A C 1
ATOM 680 O O . LEU A 1 85 ? 12.860 7.899 -0.171 1.00 54.66 85 LEU A O 1
ATOM 684 N N . ARG A 1 86 ? 12.504 6.673 1.660 1.00 52.84 86 ARG A N 1
ATOM 685 C CA . ARG A 1 86 ? 11.710 5.679 0.921 1.00 52.84 86 ARG A CA 1
ATOM 686 C C . ARG A 1 86 ? 10.317 6.190 0.579 1.00 52.84 86 ARG A C 1
ATOM 688 O O . ARG A 1 86 ? 9.830 5.851 -0.482 1.00 52.84 86 ARG A O 1
ATOM 695 N N . GLN A 1 87 ? 9.707 7.035 1.404 1.00 51.12 87 GLN A N 1
ATOM 696 C CA . GLN A 1 87 ? 8.431 7.681 1.074 1.00 51.12 87 GLN A CA 1
ATOM 697 C C . GLN A 1 87 ? 8.564 8.651 -0.115 1.00 51.12 87 GLN A C 1
ATOM 699 O O . GLN A 1 87 ? 7.710 8.676 -0.994 1.00 51.12 87 GLN A O 1
ATOM 704 N N . SER A 1 88 ? 9.675 9.385 -0.209 1.00 42.59 88 SER A N 1
ATOM 705 C CA . SER A 1 88 ? 9.996 10.268 -1.343 1.00 42.59 88 SER A CA 1
ATOM 706 C C . SER A 1 88 ? 10.489 9.518 -2.585 1.00 42.59 88 SER A C 1
ATOM 708 O O . SER A 1 88 ? 10.271 9.995 -3.698 1.00 42.59 88 SER A O 1
ATOM 710 N N . LEU A 1 89 ? 11.059 8.318 -2.411 1.00 43.84 89 LEU A N 1
ATOM 711 C CA . LEU A 1 89 ? 11.200 7.286 -3.445 1.00 43.84 89 LEU A CA 1
ATOM 712 C C . LEU A 1 89 ? 9.875 6.559 -3.729 1.00 43.84 89 LEU A C 1
ATOM 714 O O . LEU A 1 89 ? 9.925 5.484 -4.304 1.00 43.84 89 LEU A O 1
ATOM 718 N N . PHE A 1 90 ? 8.713 7.067 -3.316 1.00 46.31 90 PHE A N 1
ATOM 719 C CA . PHE A 1 90 ? 7.413 6.637 -3.845 1.00 46.31 90 PHE A CA 1
ATOM 720 C C . PHE A 1 90 ? 6.584 7.816 -4.327 1.00 46.31 90 PHE A C 1
ATOM 722 O O . PHE A 1 90 ? 5.876 7.671 -5.313 1.00 46.31 90 PHE A O 1
ATOM 729 N N . GLN A 1 91 ? 6.754 9.010 -3.759 1.00 48.25 91 GLN A N 1
ATOM 730 C CA . GLN A 1 91 ? 6.322 10.263 -4.360 1.00 48.25 91 GLN A CA 1
ATOM 731 C C . GLN A 1 91 ? 7.085 11.434 -3.717 1.00 48.25 91 GLN A C 1
ATOM 733 O O . GLN A 1 91 ? 6.885 11.744 -2.546 1.00 48.25 91 GLN A O 1
ATOM 738 N N . ARG A 1 92 ? 7.910 12.161 -4.484 1.00 41.75 92 ARG A N 1
ATOM 739 C CA . ARG A 1 92 ? 8.631 13.360 -3.994 1.00 41.75 92 ARG A CA 1
ATOM 740 C C . ARG A 1 92 ? 7.733 14.470 -3.427 1.00 41.75 92 ARG A C 1
ATOM 742 O O . ARG A 1 92 ? 8.244 15.320 -2.709 1.00 41.75 92 ARG A O 1
ATOM 749 N N . ASP A 1 93 ? 6.430 14.421 -3.714 1.00 41.84 93 ASP A N 1
ATOM 750 C CA . ASP A 1 93 ? 5.444 15.401 -3.249 1.00 41.84 93 ASP A CA 1
ATOM 751 C C . ASP A 1 93 ? 4.231 14.776 -2.529 1.00 41.84 93 ASP A C 1
ATOM 753 O O . ASP A 1 93 ? 3.293 15.514 -2.234 1.00 41.84 93 ASP A O 1
ATOM 757 N N . LEU A 1 94 ? 4.213 13.464 -2.206 1.00 47.72 94 LEU A N 1
ATOM 758 C CA . LEU A 1 94 ? 3.210 12.950 -1.248 1.00 47.72 94 LEU A CA 1
ATOM 759 C C . LEU A 1 94 ? 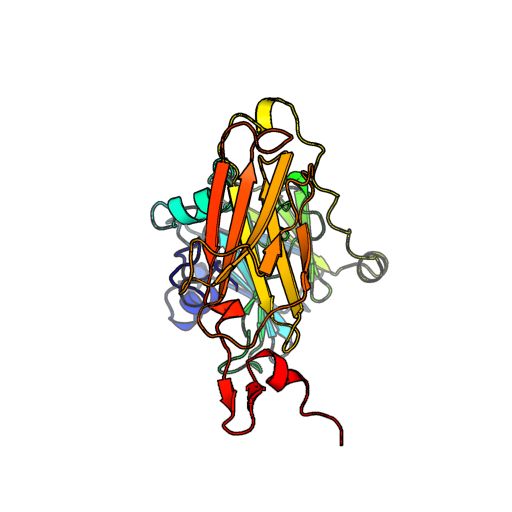3.654 13.203 0.177 1.00 47.72 94 LEU A C 1
ATOM 761 O O . LEU A 1 94 ? 4.320 12.421 0.848 1.00 47.72 94 LEU A O 1
ATOM 765 N N . VAL A 1 95 ? 3.299 14.430 0.535 1.00 53.94 95 VAL A N 1
ATOM 766 C CA . VAL A 1 95 ? 2.809 14.940 1.799 1.00 53.94 95 VAL A CA 1
ATOM 767 C C . VAL A 1 95 ? 2.794 13.905 2.921 1.00 53.94 95 VAL A C 1
ATOM 769 O O . VAL A 1 95 ? 2.069 12.918 2.891 1.00 53.94 95 VAL A O 1
ATOM 772 N N . LYS A 1 96 ? 3.495 14.231 4.006 1.00 60.59 96 LYS A N 1
ATOM 773 C CA . LYS A 1 96 ? 3.347 13.638 5.349 1.00 60.59 96 LYS A CA 1
ATOM 774 C C . LYS A 1 96 ? 1.877 13.365 5.722 1.00 60.59 96 LYS A C 1
ATOM 776 O O . LYS A 1 96 ? 1.581 12.424 6.451 1.00 60.59 96 LYS A O 1
ATOM 781 N N . GLU A 1 97 ? 0.961 14.156 5.165 1.00 63.62 97 GLU A N 1
ATOM 782 C CA . GLU A 1 97 ? -0.483 14.017 5.306 1.00 63.62 97 GLU A CA 1
ATOM 783 C C . GLU A 1 97 ? -1.083 12.745 4.694 1.00 63.62 97 GLU A C 1
ATOM 785 O O . GLU A 1 97 ? -2.082 12.268 5.220 1.00 63.62 97 GLU A O 1
ATOM 790 N N . ASP A 1 98 ? -0.496 12.116 3.671 1.00 65.88 98 ASP A N 1
ATOM 791 C CA . ASP A 1 98 ? -1.036 10.885 3.063 1.00 65.88 98 ASP A CA 1
ATOM 792 C C . ASP A 1 98 ? -0.904 9.652 3.958 1.00 65.88 98 ASP A C 1
ATOM 794 O O . ASP A 1 98 ? -1.686 8.703 3.852 1.00 65.88 98 ASP A O 1
ATOM 798 N N . TRP A 1 99 ? -0.046 9.737 4.966 1.00 72.12 99 TRP A N 1
ATOM 799 C CA . TRP A 1 99 ? 0.118 8.728 6.008 1.00 72.12 99 TRP A CA 1
ATOM 800 C C . TRP A 1 99 ? -0.737 9.006 7.253 1.00 72.12 99 TRP A C 1
ATOM 802 O O . TRP A 1 99 ? -0.842 8.155 8.136 1.00 72.12 99 TRP A O 1
ATOM 812 N N . ASN A 1 100 ? -1.396 10.169 7.308 1.00 86.12 100 ASN A N 1
ATOM 813 C CA . ASN A 1 100 ? -2.250 10.574 8.421 1.00 86.12 100 ASN A CA 1
ATOM 814 C C . ASN A 1 100 ? -3.699 10.117 8.210 1.00 86.12 100 ASN A C 1
ATOM 816 O O . ASN A 1 100 ? -4.395 10.631 7.339 1.00 86.12 100 ASN A O 1
ATOM 820 N N . GLY A 1 101 ? -4.188 9.161 8.990 1.00 91.31 101 GLY A N 1
ATOM 821 C CA . GLY A 1 101 ? -5.597 8.768 8.924 1.00 91.31 101 GLY A CA 1
ATOM 822 C C . GLY A 1 101 ? -5.876 7.440 9.600 1.00 91.31 101 GLY A C 1
ATOM 823 O O . GLY A 1 101 ? -5.127 7.015 10.478 1.00 91.31 101 GLY A O 1
ATOM 824 N N . ILE A 1 102 ? -6.945 6.778 9.167 1.00 93.75 102 ILE A N 1
ATOM 825 C CA . ILE A 1 102 ? -7.400 5.516 9.748 1.00 93.75 102 ILE A CA 1
ATOM 826 C C . ILE A 1 102 ? -6.853 4.332 8.956 1.00 93.75 102 ILE A C 1
ATOM 828 O O . ILE A 1 102 ? -7.089 4.220 7.754 1.00 93.75 102 ILE A O 1
ATOM 832 N N . LEU A 1 103 ? -6.166 3.423 9.644 1.00 93.38 103 LEU A N 1
ATOM 833 C CA . LEU A 1 103 ? -5.812 2.109 9.123 1.00 93.38 103 LEU A CA 1
ATOM 834 C C . LEU A 1 103 ? -6.788 1.070 9.679 1.00 93.38 103 LEU A C 1
ATOM 836 O O . LEU A 1 103 ? -6.971 0.978 10.893 1.00 93.38 103 LEU A O 1
ATOM 840 N N . ILE A 1 104 ? -7.378 0.276 8.787 1.00 94.88 104 ILE A N 1
ATOM 841 C CA . ILE A 1 104 ? -8.237 -0.861 9.135 1.00 94.88 104 ILE A CA 1
ATOM 842 C C . ILE A 1 104 ? -7.575 -2.129 8.616 1.00 94.88 104 ILE A C 1
ATOM 844 O O . ILE A 1 104 ? -7.124 -2.171 7.470 1.00 94.88 104 ILE A O 1
ATOM 848 N N . TYR A 1 105 ? -7.514 -3.169 9.439 1.00 93.81 105 TYR A N 1
ATOM 849 C CA . TYR A 1 105 ? -6.988 -4.461 9.022 1.00 93.81 105 TYR A CA 1
ATOM 850 C C . TYR A 1 105 ? -7.658 -5.634 9.716 1.00 93.81 105 TYR A C 1
ATOM 852 O O . TYR A 1 105 ? -8.036 -5.561 10.880 1.00 93.81 105 TYR A O 1
ATOM 860 N N . GLU A 1 106 ? -7.775 -6.739 8.989 1.00 94.12 106 GLU A N 1
ATOM 861 C CA . GLU A 1 106 ? -8.213 -8.014 9.539 1.00 94.12 106 GLU A CA 1
ATOM 862 C C . GLU A 1 106 ? -7.015 -8.771 10.108 1.00 94.12 106 GLU A C 1
ATOM 864 O O . GLU A 1 106 ? -5.982 -8.921 9.444 1.00 94.12 106 GLU A O 1
ATOM 869 N N . TYR A 1 107 ? -7.187 -9.265 11.331 1.00 92.88 107 TYR A N 1
ATOM 870 C CA . TYR A 1 107 ? -6.364 -10.317 11.902 1.00 92.88 107 TYR A CA 1
ATOM 871 C C . TYR A 1 107 ? -7.133 -11.639 11.868 1.00 92.88 107 TYR A C 1
ATOM 873 O O . TYR A 1 107 ? -8.282 -11.702 12.313 1.00 92.88 107 TYR A O 1
ATOM 881 N N . ASP A 1 108 ? -6.485 -12.686 11.358 1.00 91.19 108 ASP A N 1
ATOM 882 C CA . ASP A 1 108 ? -7.024 -14.044 11.282 1.00 91.19 108 ASP A CA 1
ATOM 883 C C . ASP A 1 108 ? -6.136 -15.010 12.073 1.00 91.19 108 ASP A C 1
ATOM 885 O O . ASP A 1 108 ? -5.030 -15.351 11.653 1.00 91.19 108 ASP A O 1
ATOM 889 N N . ALA A 1 109 ? -6.640 -15.478 13.213 1.00 90.56 109 ALA A N 1
ATOM 890 C CA . ALA A 1 109 ? -5.936 -16.380 14.120 1.00 90.56 109 ALA A CA 1
ATOM 891 C C . ALA A 1 109 ? -5.716 -17.789 13.543 1.00 90.56 109 ALA A C 1
ATOM 893 O O . ALA A 1 109 ? -4.968 -18.572 14.123 1.00 90.56 109 ALA A O 1
ATOM 894 N N . THR A 1 110 ? -6.357 -18.133 12.419 1.00 89.38 110 THR A N 1
ATOM 895 C CA . THR A 1 110 ? -6.092 -19.397 11.708 1.00 89.38 110 THR A CA 1
ATOM 896 C C . THR A 1 110 ? -4.875 -19.313 10.786 1.00 89.38 110 THR A C 1
ATOM 898 O O . THR A 1 110 ? -4.361 -20.341 10.349 1.00 89.38 110 THR A O 1
ATOM 901 N N . SER A 1 111 ? -4.404 -18.098 10.490 1.00 84.62 111 SER A N 1
ATOM 902 C CA . SER A 1 111 ? -3.224 -17.857 9.661 1.00 84.62 111 SER A CA 1
ATOM 903 C C . SER A 1 111 ? -1.949 -17.959 10.512 1.00 84.62 111 SER A C 1
ATOM 905 O O . SER A 1 111 ? -1.886 -17.437 11.624 1.00 84.62 111 SER A O 1
ATOM 907 N N . GLY A 1 112 ? -0.933 -18.658 10.000 1.00 72.06 112 GLY A N 1
ATOM 908 C CA . GLY A 1 112 ? 0.304 -18.986 10.718 1.00 72.06 112 GLY A CA 1
ATOM 909 C C . GLY A 1 112 ? 1.575 -18.483 10.030 1.00 72.06 112 GLY A C 1
ATOM 910 O O . GLY A 1 112 ? 1.545 -17.576 9.194 1.00 72.06 112 GLY A O 1
ATOM 911 N N . HIS A 1 113 ? 2.713 -19.091 10.377 1.00 66.00 113 HIS A N 1
ATOM 912 C CA . HIS A 1 113 ? 4.008 -18.779 9.766 1.00 66.00 113 HIS A CA 1
ATOM 913 C C . HIS A 1 113 ? 3.947 -18.840 8.232 1.00 66.00 113 HIS A C 1
ATOM 915 O O . HIS A 1 113 ? 3.339 -19.745 7.668 1.00 66.00 113 HIS A O 1
ATOM 921 N N . LEU A 1 114 ? 4.611 -17.880 7.575 1.00 65.31 114 LEU A N 1
ATOM 922 C CA . LEU A 1 114 ? 4.671 -17.721 6.111 1.00 65.31 114 LEU A CA 1
ATOM 923 C C . LEU A 1 114 ? 3.338 -17.370 5.426 1.00 65.31 114 LEU A C 1
ATOM 925 O O . LEU A 1 114 ? 3.262 -17.392 4.200 1.00 65.31 114 LEU A O 1
ATOM 929 N N . THR A 1 115 ? 2.304 -17.011 6.188 1.00 71.31 115 THR A N 1
ATOM 930 C CA . THR A 1 115 ? 1.035 -16.510 5.643 1.00 71.31 115 THR A CA 1
ATOM 931 C C . THR A 1 115 ? 0.769 -15.079 6.101 1.00 71.31 115 THR A C 1
ATOM 933 O O . THR A 1 115 ? 1.199 -14.673 7.181 1.00 71.31 115 THR A O 1
ATOM 936 N N . ASP A 1 116 ? 0.044 -14.306 5.294 1.00 70.12 116 ASP A N 1
ATOM 937 C CA . ASP A 1 116 ? -0.379 -12.956 5.668 1.00 70.12 116 ASP A CA 1
ATOM 938 C C . ASP A 1 116 ? -1.527 -13.019 6.685 1.00 70.12 116 ASP A C 1
ATOM 940 O O . ASP A 1 116 ? -2.701 -13.067 6.316 1.00 70.12 116 ASP A O 1
ATOM 944 N N . PHE A 1 117 ? -1.200 -12.996 7.978 1.00 81.94 117 PHE A N 1
ATOM 945 C CA . PHE A 1 117 ? -2.194 -12.965 9.062 1.00 81.94 117 PHE A CA 1
ATOM 946 C C . PHE A 1 117 ? -2.698 -11.552 9.399 1.00 81.94 117 PHE A C 1
ATOM 948 O O . PHE A 1 117 ? -3.693 -11.424 10.106 1.00 81.94 117 PHE A O 1
ATOM 955 N N . PHE A 1 118 ? -2.067 -10.500 8.859 1.00 88.06 118 PHE A N 1
ATOM 956 C CA . PHE A 1 118 ? -2.592 -9.130 8.875 1.00 88.06 118 PHE A CA 1
ATOM 957 C C . PHE A 1 118 ? -2.879 -8.630 7.464 1.00 88.06 118 PHE A C 1
ATOM 959 O O . PHE A 1 118 ? -1.961 -8.310 6.689 1.00 88.06 118 PHE A O 1
ATOM 966 N N . LYS A 1 119 ? -4.168 -8.490 7.165 1.00 87.12 119 LYS A N 1
ATOM 967 C CA . LYS A 1 119 ? -4.670 -8.104 5.847 1.00 87.12 119 LYS A CA 1
ATOM 968 C C . LYS A 1 119 ? -5.263 -6.700 5.932 1.00 87.12 119 LYS A C 1
ATOM 970 O O . LYS A 1 119 ? -6.336 -6.541 6.512 1.00 87.12 119 LYS A O 1
ATOM 975 N N . PRO A 1 120 ? -4.567 -5.667 5.426 1.00 87.75 120 PRO A N 1
ATOM 976 C CA . PRO A 1 120 ? -5.107 -4.321 5.460 1.00 87.75 120 PRO A CA 1
ATOM 977 C C . PRO A 1 120 ? -6.308 -4.205 4.527 1.00 87.75 120 PRO A C 1
ATOM 979 O O . PRO A 1 120 ? -6.342 -4.802 3.450 1.00 87.75 120 PRO A O 1
ATOM 982 N N . VAL A 1 121 ? -7.289 -3.426 4.959 1.00 87.62 121 VAL A N 1
ATOM 983 C CA . VAL A 1 121 ? -8.522 -3.167 4.231 1.00 87.62 121 VAL A CA 1
ATOM 984 C C . VAL A 1 121 ? -8.408 -1.788 3.609 1.00 87.62 121 VAL A C 1
ATOM 986 O O . VAL A 1 121 ? -8.092 -0.805 4.274 1.00 87.62 121 VAL A O 1
ATOM 989 N N . ALA A 1 122 ? -8.619 -1.726 2.304 1.00 81.19 122 ALA A N 1
ATOM 990 C CA . ALA A 1 122 ? -8.464 -0.496 1.555 1.00 81.19 122 ALA A CA 1
ATOM 991 C C . ALA A 1 122 ? -9.777 0.258 1.414 1.00 81.19 122 ALA A C 1
ATOM 993 O O . ALA A 1 122 ? -10.837 -0.351 1.295 1.00 81.19 122 ALA A O 1
ATOM 994 N N . SER A 1 123 ? -9.665 1.580 1.349 1.00 80.38 123 SER A N 1
ATOM 995 C CA . SER A 1 123 ? -10.785 2.478 1.089 1.00 80.38 123 SER A CA 1
ATOM 996 C C . SER A 1 123 ? -11.462 2.149 -0.245 1.00 80.38 123 SER A C 1
ATOM 998 O O . SER A 1 123 ? -10.814 1.813 -1.242 1.00 80.38 123 SER A O 1
ATOM 1000 N N . ASN A 1 124 ? -12.792 2.198 -0.244 1.00 73.19 124 ASN A N 1
ATOM 1001 C CA . ASN A 1 124 ? -13.645 1.976 -1.407 1.00 73.19 124 ASN A CA 1
ATOM 1002 C C . ASN A 1 124 ? -13.712 3.234 -2.274 1.00 73.19 124 ASN A C 1
ATOM 1004 O O . ASN A 1 124 ? -13.912 3.128 -3.477 1.00 73.19 124 ASN A O 1
ATOM 1008 N N . THR A 1 125 ? -13.534 4.412 -1.676 1.00 67.50 125 THR A N 1
ATOM 1009 C CA . THR A 1 125 ? -13.705 5.715 -2.337 1.00 67.50 125 THR A CA 1
ATOM 1010 C C . THR A 1 125 ? -12.397 6.484 -2.498 1.00 67.50 125 THR A C 1
ATOM 1012 O O . THR A 1 125 ? -12.431 7.650 -2.882 1.00 67.50 125 THR A O 1
ATOM 1015 N N . ALA A 1 126 ? -11.251 5.868 -2.186 1.00 65.06 126 ALA A N 1
ATOM 1016 C CA . ALA A 1 126 ? -9.943 6.473 -2.400 1.00 65.06 126 ALA A CA 1
ATOM 1017 C C . ALA A 1 126 ? -9.795 6.898 -3.869 1.00 65.06 126 ALA A C 1
ATOM 1019 O O . ALA A 1 126 ? -9.718 6.052 -4.763 1.00 65.06 126 ALA A O 1
ATOM 1020 N N . LEU A 1 127 ? -9.770 8.211 -4.114 1.00 50.50 127 LEU A N 1
ATOM 1021 C CA . LEU A 1 127 ? -9.567 8.762 -5.450 1.00 50.50 127 LEU A CA 1
ATOM 1022 C C . LEU A 1 127 ? -8.170 8.386 -5.963 1.00 50.50 127 LEU A C 1
ATOM 1024 O O . LEU A 1 127 ? -7.180 8.440 -5.233 1.00 50.50 127 LEU A O 1
ATOM 1028 N N . SER A 1 128 ? -8.103 8.000 -7.238 1.00 46.97 128 SER A N 1
ATOM 1029 C CA . SER A 1 128 ? -6.894 7.482 -7.884 1.00 46.97 128 SER A CA 1
ATOM 1030 C C . SER A 1 128 ? -5.815 8.517 -8.173 1.00 46.97 128 SER A C 1
ATOM 1032 O O . SER A 1 128 ? -4.729 8.123 -8.593 1.00 46.97 128 SER A O 1
ATOM 1034 N N . GLU A 1 129 ? -6.080 9.812 -7.959 1.00 40.81 129 GLU A N 1
ATOM 1035 C CA . GLU A 1 129 ? -5.092 10.871 -8.210 1.00 40.81 129 GLU A CA 1
ATOM 1036 C C . GLU A 1 129 ? -3.772 10.605 -7.464 1.00 40.81 129 GLU A C 1
ATOM 1038 O O . GLU A 1 129 ? -2.705 11.004 -7.924 1.00 40.81 129 GLU A O 1
ATOM 1043 N N . TYR A 1 130 ? -3.841 9.831 -6.376 1.00 44.06 130 TYR A N 1
ATOM 1044 C CA . TYR A 1 130 ? -2.711 9.425 -5.548 1.00 44.06 130 TYR A CA 1
ATOM 1045 C C . TYR A 1 130 ? -2.264 7.958 -5.717 1.00 44.06 130 TYR A C 1
ATOM 1047 O O . TYR A 1 130 ? -1.163 7.629 -5.292 1.00 44.06 130 TYR A O 1
ATOM 1055 N N . ASN A 1 131 ? -3.047 7.101 -6.390 1.00 45.72 131 ASN A N 1
ATOM 1056 C CA . ASN A 1 131 ? -2.788 5.653 -6.555 1.00 45.72 131 ASN A CA 1
ATOM 1057 C C . ASN A 1 131 ? -2.245 5.302 -7.957 1.00 45.72 131 ASN A C 1
ATOM 1059 O O . ASN A 1 131 ? -2.523 4.235 -8.509 1.00 45.72 131 ASN A O 1
ATOM 1063 N N . TRP A 1 132 ? -1.514 6.225 -8.582 1.00 42.31 132 TRP A N 1
ATOM 1064 C CA . TRP A 1 132 ? -0.931 6.036 -9.917 1.00 42.31 132 TRP A CA 1
ATOM 1065 C C . TRP A 1 132 ? 0.132 4.919 -9.936 1.00 42.31 132 TRP A C 1
ATOM 1067 O O . TRP A 1 132 ? 0.454 4.350 -10.978 1.00 42.31 132 TRP A O 1
ATOM 1077 N N . ASP A 1 133 ? 0.667 4.574 -8.774 1.00 46.00 133 ASP A N 1
ATOM 1078 C CA . ASP A 1 133 ? 1.685 3.555 -8.576 1.00 46.00 133 ASP A CA 1
ATOM 1079 C C . ASP A 1 133 ? 1.114 2.123 -8.536 1.00 46.00 133 ASP A C 1
ATOM 1081 O O . ASP A 1 133 ? 1.849 1.166 -8.305 1.00 46.00 133 ASP A O 1
ATOM 1085 N N . GLY A 1 134 ? -0.201 1.968 -8.744 1.00 47.88 134 GLY A N 1
ATOM 1086 C CA . GLY A 1 134 ? -0.899 0.688 -8.628 1.00 47.88 134 GLY A CA 1
ATOM 1087 C C . GLY A 1 134 ? -0.918 0.132 -7.202 1.00 47.88 134 GLY A C 1
ATOM 1088 O O . GLY A 1 134 ? -1.385 -0.990 -6.992 1.00 47.88 134 GLY A O 1
ATOM 1089 N N . VAL A 1 135 ? -0.428 0.892 -6.217 1.00 52.81 135 VAL A N 1
ATOM 1090 C CA . VAL A 1 135 ? -0.383 0.481 -4.822 1.00 52.81 135 VAL A CA 1
ATOM 1091 C C . VAL A 1 135 ? -1.688 0.886 -4.165 1.00 52.81 135 VAL A C 1
ATOM 1093 O O . VAL A 1 135 ? -2.098 2.043 -4.111 1.00 52.81 135 VAL A O 1
ATOM 1096 N N . THR A 1 136 ? -2.369 -0.116 -3.634 1.00 64.88 136 THR A N 1
ATOM 1097 C CA . THR A 1 136 ? -3.575 0.083 -2.851 1.00 64.88 136 THR A CA 1
ATOM 1098 C C . THR A 1 136 ? -3.270 0.934 -1.613 1.00 64.88 136 THR A C 1
ATOM 1100 O O . THR A 1 136 ? -2.522 0.506 -0.731 1.00 64.88 136 THR A O 1
ATOM 1103 N N . ARG A 1 137 ? -3.896 2.110 -1.492 1.00 73.06 137 ARG A N 1
ATOM 1104 C CA . ARG A 1 137 ? -3.843 2.898 -0.256 1.00 73.06 137 ARG A CA 1
ATOM 1105 C C . ARG A 1 137 ? -4.754 2.296 0.814 1.00 73.06 137 ARG A C 1
ATOM 1107 O O . ARG A 1 137 ? -5.966 2.178 0.635 1.00 73.06 137 ARG A O 1
ATOM 1114 N N . TYR A 1 138 ? -4.159 1.972 1.958 1.00 81.38 138 TYR A N 1
ATOM 1115 C CA . TYR A 1 138 ? -4.860 1.394 3.111 1.00 81.38 138 TYR A CA 1
ATOM 1116 C C . TYR A 1 138 ? -5.122 2.398 4.246 1.00 81.38 138 TYR A C 1
ATOM 1118 O O . TYR A 1 138 ? -5.866 2.092 5.173 1.00 81.38 138 TYR A O 1
ATOM 1126 N N . ILE A 1 139 ? -4.531 3.598 4.177 1.00 85.75 139 ILE A N 1
ATOM 1127 C CA . ILE A 1 139 ? -4.843 4.707 5.088 1.00 85.75 139 ILE A CA 1
ATOM 1128 C C . ILE A 1 139 ? -6.032 5.482 4.523 1.00 85.75 139 ILE A C 1
ATOM 1130 O O . ILE A 1 139 ? -5.930 6.117 3.474 1.00 85.75 139 ILE A O 1
ATOM 1134 N N . SER A 1 140 ? -7.154 5.427 5.230 1.00 87.38 140 SER A N 1
ATOM 1135 C CA . SER A 1 140 ? -8.402 6.092 4.857 1.00 87.38 140 SER A CA 1
ATOM 1136 C C . SER A 1 140 ? -8.430 7.530 5.370 1.00 87.38 140 SER A C 1
ATOM 1138 O O . SER A 1 140 ? -7.988 7.804 6.493 1.00 87.38 140 SER A O 1
ATOM 1140 N N . LYS A 1 141 ? -8.945 8.445 4.543 1.00 86.25 141 LYS A N 1
ATOM 1141 C CA . LYS A 1 141 ? -9.049 9.886 4.838 1.00 86.25 141 LYS A CA 1
ATOM 1142 C C . LYS A 1 141 ? -10.469 10.303 5.189 1.00 86.25 141 LYS A C 1
ATOM 1144 O O . LYS A 1 141 ? -11.412 9.543 5.011 1.00 86.25 141 LYS A O 1
ATOM 1149 N N . GLU A 1 142 ? -10.608 11.530 5.680 1.00 87.81 142 GLU A N 1
ATOM 1150 C CA . GLU A 1 142 ? -11.912 12.158 5.896 1.00 87.81 142 GLU A CA 1
ATOM 1151 C C . GLU A 1 142 ? -12.758 12.133 4.616 1.00 87.81 142 GLU A C 1
ATOM 1153 O O . GLU A 1 142 ? -12.236 12.318 3.519 1.00 87.81 142 GLU A O 1
ATOM 1158 N N . SER A 1 143 ? -14.064 11.903 4.764 1.00 81.69 143 SER A N 1
ATOM 1159 C CA . SER A 1 143 ? -15.023 11.691 3.664 1.00 81.69 143 SER A CA 1
ATOM 1160 C C . SER A 1 143 ? -14.851 10.384 2.880 1.00 81.69 143 SER A C 1
ATOM 1162 O O . SER A 1 143 ? -15.628 10.126 1.960 1.00 81.69 143 SER A O 1
ATOM 1164 N N . GLU A 1 144 ? -13.890 9.531 3.246 1.00 83.94 144 GLU A N 1
ATOM 1165 C CA . GLU A 1 144 ? -13.739 8.216 2.634 1.00 83.94 144 GLU A CA 1
ATOM 1166 C C . GLU A 1 144 ? -14.505 7.124 3.364 1.00 83.94 144 GLU A C 1
ATOM 1168 O O . GLU A 1 144 ? -14.760 7.183 4.572 1.00 83.94 144 GLU A O 1
ATOM 1173 N N . VAL A 1 145 ? -14.846 6.102 2.585 1.00 87.00 145 VAL A N 1
ATOM 1174 C CA . VAL A 1 145 ? -15.605 4.945 3.032 1.00 87.00 145 VAL A CA 1
ATOM 1175 C C . VAL A 1 145 ? -14.770 3.692 2.835 1.00 87.00 145 VAL A C 1
ATOM 1177 O O . VAL A 1 145 ? -14.214 3.476 1.760 1.00 87.00 145 VAL A O 1
ATOM 1180 N N . VAL A 1 146 ? -14.733 2.843 3.856 1.00 88.50 146 VAL A N 1
ATOM 1181 C CA . VAL A 1 146 ? -14.228 1.469 3.774 1.00 88.50 146 VAL A CA 1
ATOM 1182 C C . VAL A 1 146 ? -15.407 0.528 3.988 1.00 88.50 146 VAL A C 1
ATOM 1184 O O . VAL A 1 146 ? -16.232 0.768 4.866 1.00 88.50 146 VAL A O 1
ATOM 1187 N N . GLU A 1 147 ? -15.493 -0.548 3.219 1.00 88.69 147 GLU A N 1
ATOM 1188 C CA . GLU A 1 147 ? -16.495 -1.597 3.404 1.00 88.69 147 GLU A CA 1
ATOM 1189 C C . GLU A 1 147 ? -15.806 -2.949 3.514 1.00 88.69 147 GLU A C 1
ATOM 1191 O O . GLU A 1 147 ? -15.047 -3.345 2.628 1.00 88.69 147 GLU A O 1
ATOM 1196 N N . HIS A 1 148 ? -16.055 -3.658 4.615 1.00 90.00 148 HIS A N 1
ATOM 1197 C CA . HIS A 1 148 ? -15.455 -4.966 4.874 1.00 90.00 148 HIS A CA 1
ATOM 1198 C C . HIS A 1 148 ? -16.223 -5.726 5.951 1.00 90.00 148 HIS A C 1
ATOM 1200 O O . HIS A 1 148 ? -16.753 -5.123 6.880 1.00 90.00 148 HIS A O 1
ATOM 1206 N N . ALA A 1 149 ? -16.280 -7.055 5.836 1.00 89.12 149 ALA A N 1
ATOM 1207 C CA . ALA A 1 149 ? -16.960 -7.941 6.790 1.00 89.12 149 ALA A CA 1
ATOM 1208 C C . ALA A 1 149 ? -18.415 -7.531 7.130 1.00 89.12 149 ALA A C 1
ATOM 1210 O O . ALA A 1 149 ? -18.861 -7.673 8.267 1.00 89.12 149 ALA A O 1
ATOM 1211 N N . GLY A 1 150 ? -19.162 -7.009 6.149 1.00 90.06 150 GLY A N 1
ATOM 1212 C CA . GLY A 1 150 ? -20.547 -6.565 6.352 1.00 90.06 150 GLY A CA 1
ATOM 1213 C C . GLY A 1 150 ? -20.696 -5.244 7.110 1.00 90.06 150 GLY A C 1
ATOM 1214 O O . GLY A 1 150 ? -21.799 -4.913 7.548 1.00 90.06 150 GLY A O 1
ATOM 1215 N N . LEU A 1 151 ? -19.600 -4.507 7.284 1.00 93.62 151 LEU A N 1
ATOM 1216 C CA . LEU A 1 151 ? -19.567 -3.198 7.916 1.00 93.62 151 LEU A CA 1
ATOM 1217 C C . LEU A 1 151 ? -19.154 -2.122 6.919 1.00 93.62 151 LEU A C 1
ATOM 1219 O O . LEU A 1 151 ? -18.309 -2.346 6.050 1.00 93.62 151 LEU A O 1
ATOM 1223 N N . ARG A 1 152 ? -19.705 -0.927 7.120 1.00 93.81 152 ARG A N 1
ATOM 1224 C CA . ARG A 1 152 ? -19.316 0.307 6.453 1.00 93.81 152 ARG A CA 1
ATOM 1225 C C . ARG A 1 152 ? -18.695 1.252 7.475 1.00 93.81 152 ARG A C 1
ATOM 1227 O O . ARG A 1 152 ? -19.319 1.588 8.480 1.00 93.81 152 ARG A O 1
ATOM 1234 N N . PHE A 1 153 ? -17.476 1.689 7.191 1.00 94.56 153 PHE A N 1
ATOM 1235 C CA . PHE A 1 153 ? -16.685 2.601 8.006 1.00 94.56 153 PHE A CA 1
ATOM 1236 C C . PHE A 1 153 ? -16.597 3.939 7.278 1.00 94.56 153 PHE A C 1
ATOM 1238 O O . PHE A 1 153 ? -16.182 3.975 6.122 1.00 94.56 153 PHE A O 1
ATOM 1245 N N . SER A 1 154 ? -16.979 5.027 7.938 1.00 93.94 154 SER A N 1
ATOM 1246 C CA . SER A 1 154 ? -16.932 6.377 7.370 1.00 93.94 154 SER A CA 1
ATOM 1247 C C . SER A 1 154 ? -16.094 7.271 8.269 1.00 93.94 154 SER A C 1
ATOM 1249 O O . SER A 1 154 ? -16.437 7.473 9.437 1.00 93.94 154 SER A O 1
ATOM 1251 N N . VAL A 1 155 ? -14.988 7.793 7.740 1.00 91.81 155 VAL A N 1
ATOM 1252 C CA . VAL A 1 155 ? -14.134 8.726 8.486 1.00 91.81 155 VAL A CA 1
ATOM 1253 C C . VAL A 1 155 ? -14.814 10.091 8.472 1.00 91.81 155 VAL A C 1
ATOM 1255 O O . VAL A 1 155 ? -14.863 10.765 7.442 1.00 91.81 155 VAL A O 1
ATOM 1258 N N . THR A 1 156 ? -15.375 10.484 9.612 1.00 91.94 156 THR A N 1
ATOM 1259 C CA . THR A 1 156 ? -16.189 11.702 9.731 1.00 91.94 156 THR A CA 1
ATOM 1260 C C . THR A 1 156 ? -15.360 12.934 10.053 1.00 91.94 156 THR A C 1
ATOM 1262 O O . THR A 1 156 ? -15.806 14.048 9.794 1.00 91.94 156 THR A O 1
ATOM 1265 N N . LYS A 1 157 ? -14.167 12.748 10.624 1.00 92.25 157 LYS A N 1
ATOM 1266 C CA . LYS A 1 157 ? -13.226 13.826 10.923 1.00 92.25 157 LYS A CA 1
ATOM 1267 C C . LYS A 1 157 ? -11.812 13.280 11.049 1.00 92.25 157 LYS A C 1
ATOM 1269 O O . LYS A 1 157 ? -11.630 12.242 11.684 1.00 92.25 157 LYS A O 1
ATOM 1274 N N . SER A 1 158 ? -10.828 14.000 10.518 1.00 90.44 158 SER A N 1
ATOM 1275 C CA . SER A 1 158 ? -9.403 13.703 10.697 1.00 90.44 158 SER A CA 1
ATOM 1276 C C . SER A 1 158 ? -8.643 14.882 11.323 1.00 90.44 158 SER A C 1
ATOM 1278 O O . SER A 1 158 ? -9.089 16.030 11.270 1.00 90.44 158 SER A O 1
ATOM 1280 N N . GLY A 1 159 ? -7.498 14.618 11.962 1.00 87.25 159 GLY A N 1
ATOM 1281 C CA . GLY A 1 159 ? -6.623 15.664 12.517 1.00 87.25 159 GLY A CA 1
ATOM 1282 C C . GLY A 1 159 ? -5.853 15.244 13.771 1.00 87.25 159 GLY A C 1
ATOM 1283 O O . GLY A 1 159 ? -5.027 14.339 13.731 1.00 87.25 159 GLY A O 1
ATOM 1284 N N . ASN A 1 160 ? -6.092 15.895 14.914 1.00 89.81 160 ASN A N 1
ATOM 1285 C CA . ASN A 1 160 ? -5.468 15.487 16.189 1.00 89.81 160 ASN A CA 1
ATOM 1286 C C . ASN A 1 160 ? -6.035 14.162 16.725 1.00 89.81 160 ASN A C 1
ATOM 1288 O O . ASN A 1 160 ? -5.335 13.417 17.405 1.00 89.81 160 ASN A O 1
ATOM 1292 N N . PHE A 1 161 ? -7.296 13.893 16.401 1.00 94.19 161 PHE A N 1
ATOM 1293 C CA . PHE A 1 161 ? -8.008 12.642 16.628 1.00 94.19 161 PHE A CA 1
ATOM 1294 C C . PHE A 1 161 ? -8.767 12.317 15.349 1.00 94.19 161 PHE A C 1
ATOM 1296 O O . PHE A 1 161 ? -9.183 13.240 14.642 1.00 94.19 161 PHE A O 1
ATOM 1303 N N . ASP A 1 162 ? -8.973 11.033 15.092 1.00 95.81 162 ASP A N 1
ATOM 1304 C CA . ASP A 1 162 ? -9.804 10.579 13.983 1.00 95.81 162 ASP A CA 1
ATOM 1305 C C . ASP A 1 162 ? -11.138 10.073 14.512 1.00 95.81 162 ASP A C 1
ATOM 1307 O O . ASP A 1 162 ? -11.175 9.210 15.389 1.00 95.81 162 ASP A O 1
ATOM 1311 N N . ALA A 1 163 ? -12.230 10.606 13.977 1.00 95.31 163 ALA A N 1
ATOM 1312 C CA . ALA A 1 163 ? -13.571 10.135 14.280 1.00 95.31 163 ALA A CA 1
ATOM 1313 C C . ALA A 1 163 ? -14.053 9.196 13.171 1.00 95.31 163 ALA A C 1
ATOM 1315 O O . ALA A 1 163 ? -13.941 9.499 11.979 1.00 95.31 163 ALA A O 1
ATOM 1316 N N . LEU A 1 164 ? -14.597 8.055 13.582 1.00 95.44 164 LEU A N 1
ATOM 1317 C CA . LEU A 1 164 ? -15.074 7.003 12.702 1.00 95.44 164 LEU A CA 1
ATOM 1318 C C . LEU A 1 164 ? -16.504 6.629 13.074 1.00 95.44 164 LEU A C 1
ATOM 1320 O O . LEU A 1 164 ? -16.793 6.310 14.228 1.00 95.44 164 LEU A O 1
ATOM 1324 N N . ASN A 1 165 ? -17.379 6.637 12.077 1.00 96.94 165 ASN A N 1
ATOM 1325 C CA . ASN A 1 165 ? -18.689 6.014 12.159 1.00 96.94 165 ASN A CA 1
ATOM 1326 C C . ASN A 1 165 ? -18.608 4.609 11.557 1.00 96.94 165 ASN A C 1
ATOM 1328 O O . ASN A 1 165 ? -18.065 4.433 10.466 1.00 96.94 165 ASN A O 1
ATOM 1332 N N . ILE A 1 166 ? -19.121 3.618 12.274 1.00 96.94 166 ILE A N 1
ATOM 1333 C CA . ILE A 1 166 ? -19.114 2.210 11.889 1.00 96.94 166 ILE A CA 1
ATOM 1334 C C . ILE A 1 166 ? -20.548 1.719 11.953 1.00 96.94 166 ILE A C 1
ATOM 1336 O O . ILE A 1 166 ? -21.169 1.788 13.007 1.00 96.94 166 ILE A O 1
ATOM 1340 N N . ARG A 1 167 ? -21.069 1.184 10.855 1.00 96.38 167 ARG A N 1
ATOM 1341 C CA . ARG A 1 167 ? -22.421 0.621 10.826 1.00 96.38 167 ARG A CA 1
ATOM 1342 C C . ARG A 1 167 ? -22.497 -0.644 9.999 1.00 96.38 167 ARG A C 1
ATOM 1344 O O . ARG A 1 167 ? -21.614 -0.905 9.182 1.00 96.38 167 ARG A O 1
ATOM 1351 N N . LYS A 1 168 ? -23.581 -1.399 10.154 1.00 94.38 168 LYS A N 1
ATOM 1352 C CA . LYS A 1 168 ? -23.906 -2.492 9.232 1.00 94.38 168 L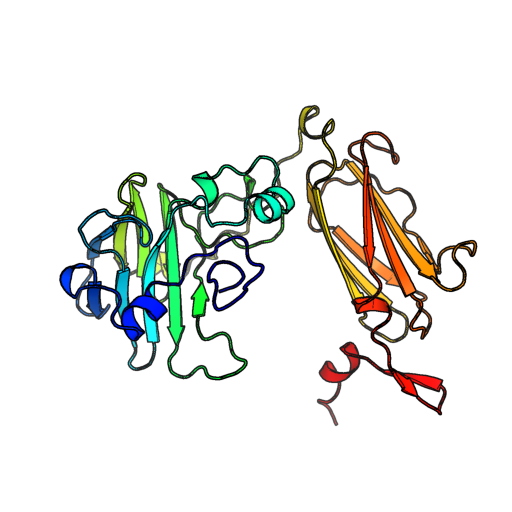YS A CA 1
ATOM 1353 C C . LYS A 1 168 ? -24.070 -1.956 7.807 1.00 94.38 168 LYS A C 1
ATOM 1355 O O . LYS A 1 168 ? -24.674 -0.901 7.576 1.00 94.38 168 LYS A O 1
ATOM 1360 N N . SER A 1 169 ? -23.497 -2.674 6.846 1.00 90.69 169 SER A N 1
ATOM 1361 C CA . SER A 1 169 ? -23.724 -2.414 5.427 1.00 90.69 169 SER A CA 1
ATOM 1362 C C . SER A 1 169 ? -25.154 -2.796 5.061 1.00 90.69 169 SER A C 1
ATOM 1364 O O . SER A 1 169 ? -25.686 -3.809 5.513 1.00 90.69 169 SER A O 1
ATOM 1366 N N . THR A 1 170 ? -25.778 -1.994 4.212 1.00 89.19 170 THR A N 1
ATOM 1367 C CA . THR A 1 170 ? -27.088 -2.309 3.638 1.00 89.19 170 THR A CA 1
ATOM 1368 C C . THR A 1 170 ? -26.951 -3.363 2.537 1.00 89.19 170 THR A C 1
ATOM 1370 O O . THR A 1 170 ? -25.878 -3.550 1.958 1.00 89.19 170 THR A O 1
ATOM 1373 N N . SER A 1 171 ? -28.046 -4.050 2.202 1.00 83.12 171 SER A N 1
ATOM 1374 C CA . SER A 1 171 ? -28.033 -5.072 1.145 1.00 83.12 171 SER A CA 1
ATOM 1375 C C . SER A 1 171 ? -27.610 -4.522 -0.221 1.00 83.12 171 SER A C 1
ATOM 1377 O O . SER A 1 171 ? -26.961 -5.235 -0.980 1.00 83.12 171 SER A O 1
ATOM 1379 N N . SER A 1 172 ? -27.939 -3.262 -0.532 1.00 81.69 172 SER A N 1
ATOM 1380 C CA . SER A 1 172 ? -27.524 -2.621 -1.783 1.00 81.69 172 SER A CA 1
ATOM 1381 C C . SER A 1 172 ? -26.017 -2.358 -1.819 1.00 81.69 172 SER A C 1
ATOM 1383 O O . SER A 1 172 ? -25.386 -2.648 -2.832 1.00 81.69 172 SER A O 1
ATOM 1385 N N . GLU A 1 173 ? -25.429 -1.889 -0.715 1.00 83.00 173 GLU A N 1
ATOM 1386 C CA . GLU A 1 173 ? -23.980 -1.661 -0.578 1.00 83.00 173 GLU A CA 1
ATOM 1387 C C . GLU A 1 173 ? -23.188 -2.963 -0.739 1.00 83.00 173 GLU A C 1
ATOM 1389 O O . GLU A 1 173 ? -22.230 -3.011 -1.500 1.00 83.00 173 GLU A O 1
ATOM 1394 N N . LEU A 1 174 ? -23.652 -4.057 -0.125 1.00 78.75 174 LEU A N 1
ATOM 1395 C CA . LEU A 1 174 ? -23.025 -5.379 -0.260 1.00 78.75 174 LEU A CA 1
ATOM 1396 C C . LEU A 1 174 ? -23.029 -5.920 -1.698 1.00 78.75 174 LEU A C 1
ATOM 1398 O O . LEU A 1 174 ? -22.187 -6.742 -2.049 1.00 78.75 174 LEU A O 1
ATOM 1402 N N . SER A 1 175 ? -23.992 -5.487 -2.514 1.00 72.62 175 SER A N 1
ATOM 1403 C CA . SER A 1 175 ? -24.132 -5.901 -3.914 1.00 72.62 175 SER A CA 1
ATOM 1404 C C . SER A 1 175 ? -23.448 -4.961 -4.912 1.00 72.62 175 SER A C 1
ATOM 1406 O O . SER A 1 175 ? -23.391 -5.273 -6.103 1.00 72.62 175 SER A O 1
ATOM 1408 N N . ALA A 1 176 ? -22.947 -3.809 -4.456 1.00 68.25 176 ALA A N 1
ATOM 1409 C CA . ALA A 1 176 ? -22.346 -2.817 -5.332 1.00 68.25 176 ALA A CA 1
ATOM 1410 C C . ALA A 1 176 ? -20.953 -3.284 -5.806 1.00 68.25 176 ALA A C 1
ATOM 1412 O O . ALA A 1 176 ? -20.129 -3.702 -4.989 1.00 68.25 176 ALA A O 1
ATOM 1413 N N . PRO A 1 177 ? -20.642 -3.202 -7.114 1.00 57.88 177 PRO A N 1
ATOM 1414 C CA . PRO A 1 177 ? -19.288 -3.443 -7.583 1.00 57.88 177 PRO A CA 1
ATOM 1415 C C . PRO A 1 177 ? -18.339 -2.413 -6.968 1.00 57.88 177 PRO A C 1
ATOM 1417 O O . PRO A 1 177 ? -18.632 -1.215 -6.951 1.00 57.88 177 PRO A O 1
ATOM 1420 N N . ARG A 1 178 ? -17.181 -2.881 -6.489 1.00 55.78 178 ARG A N 1
ATOM 1421 C CA . ARG A 1 178 ? -16.139 -2.000 -5.959 1.00 55.78 178 ARG A CA 1
ATOM 1422 C C . ARG A 1 178 ? -15.754 -0.967 -7.028 1.00 55.78 178 ARG A C 1
ATOM 1424 O O . ARG A 1 178 ? -15.544 -1.370 -8.177 1.00 55.78 178 ARG A O 1
ATOM 1431 N N . PRO A 1 179 ? -15.620 0.327 -6.684 1.00 48.62 179 PRO A N 1
ATOM 1432 C CA . PRO A 1 179 ? -15.149 1.322 -7.634 1.00 48.62 179 PRO A CA 1
ATOM 1433 C C . PRO A 1 179 ? -13.818 0.869 -8.228 1.00 48.62 179 PRO A C 1
ATOM 1435 O O . PRO A 1 179 ? -12.886 0.516 -7.502 1.00 48.62 179 PRO A O 1
ATOM 1438 N N . THR A 1 180 ? -13.743 0.821 -9.556 1.00 44.03 180 THR A N 1
ATOM 1439 C CA . THR A 1 180 ? -12.458 0.637 -10.230 1.00 44.03 180 THR A CA 1
ATOM 1440 C C . THR A 1 180 ? -11.613 1.874 -9.926 1.00 44.03 180 THR A C 1
ATOM 1442 O O . THR A 1 180 ? -12.165 2.977 -9.989 1.00 44.03 180 THR A O 1
ATOM 1445 N N . PRO A 1 181 ? -10.317 1.736 -9.582 1.00 43.34 181 PRO A N 1
ATOM 1446 C CA . PRO A 1 181 ? -9.440 2.891 -9.463 1.00 43.34 181 PRO A CA 1
ATOM 1447 C C . PRO A 1 181 ? -9.602 3.764 -10.707 1.00 43.34 181 PRO A C 1
ATOM 1449 O O . PRO A 1 181 ? -9.515 3.261 -11.830 1.00 43.34 181 PRO A O 1
ATOM 1452 N N . SER A 1 182 ? -9.900 5.048 -10.516 1.00 41.06 182 SER A N 1
ATOM 1453 C CA . SER A 1 182 ? -9.988 5.978 -11.639 1.00 41.06 182 SER A CA 1
ATOM 1454 C C . SER A 1 182 ? -8.661 5.962 -12.425 1.00 41.06 182 SER A C 1
ATOM 1456 O O . SER A 1 182 ? -7.595 5.750 -11.838 1.00 41.06 182 SER A O 1
ATOM 1458 N N . PRO A 1 183 ? -8.671 6.165 -13.752 1.00 44.94 183 PRO A N 1
ATOM 1459 C CA . PRO A 1 183 ? -7.434 6.303 -14.515 1.00 44.94 183 PRO A CA 1
ATOM 1460 C C . PRO A 1 183 ? -6.540 7.387 -13.900 1.00 44.94 183 PRO A C 1
ATOM 1462 O O . PRO A 1 183 ? -7.058 8.365 -13.354 1.00 44.94 183 PRO A O 1
ATOM 1465 N N . ALA A 1 184 ? -5.216 7.229 -13.980 1.00 49.19 184 ALA A N 1
ATOM 1466 C CA . ALA A 1 184 ? -4.301 8.298 -13.587 1.00 49.19 184 ALA A CA 1
ATOM 1467 C C . ALA A 1 184 ? -4.672 9.590 -14.350 1.00 49.19 184 ALA A C 1
ATOM 1469 O O . ALA A 1 184 ? -4.956 9.514 -15.555 1.00 49.19 184 ALA A O 1
ATOM 1470 N N . PRO A 1 185 ? -4.713 10.759 -13.682 1.00 53.19 185 PRO A N 1
ATOM 1471 C CA . PRO A 1 185 ? -5.059 12.009 -14.344 1.00 53.19 185 PRO A CA 1
ATOM 1472 C C . PRO A 1 185 ? -4.093 12.282 -15.500 1.00 53.19 185 PRO A C 1
ATOM 1474 O O . PRO A 1 185 ? -2.918 11.912 -15.458 1.00 53.19 185 PRO A O 1
ATOM 1477 N N . SER A 1 186 ? -4.594 12.930 -16.556 1.00 61.28 186 SER A N 1
ATOM 1478 C CA . SER A 1 186 ? -3.726 13.342 -17.658 1.00 61.28 186 SER A CA 1
ATOM 1479 C C . SER A 1 186 ? -2.717 14.369 -17.138 1.00 61.28 186 SER A C 1
ATOM 1481 O O . SER A 1 186 ? -3.127 15.375 -16.558 1.00 61.28 186 SER A O 1
ATOM 1483 N N . PRO A 1 187 ? -1.415 14.132 -17.322 1.00 61.81 187 PRO A N 1
ATOM 1484 C CA . PRO A 1 187 ? -0.388 14.966 -16.724 1.00 61.81 187 PRO A CA 1
ATOM 1485 C C . PRO A 1 187 ? -0.291 16.335 -17.409 1.00 61.81 187 PRO A C 1
ATOM 1487 O O . PRO A 1 187 ? -0.514 16.478 -18.615 1.00 61.81 187 PRO A O 1
ATOM 1490 N N . THR A 1 188 ? 0.058 17.354 -16.630 1.00 65.50 188 THR A N 1
ATOM 1491 C CA . THR A 1 188 ? 0.249 18.738 -17.076 1.00 65.50 188 THR A CA 1
ATOM 1492 C C . THR A 1 188 ? 1.685 18.982 -17.539 1.00 65.50 188 THR A C 1
ATOM 1494 O O . THR A 1 188 ? 2.598 18.213 -17.254 1.00 65.50 188 THR A O 1
ATOM 1497 N N . THR A 1 189 ? 1.943 20.096 -18.230 1.00 65.38 189 THR A N 1
ATOM 1498 C CA . THR A 1 189 ? 3.301 20.451 -18.687 1.00 65.38 189 THR A CA 1
ATOM 1499 C C . THR A 1 189 ? 4.305 20.657 -17.547 1.00 65.38 189 THR A C 1
ATOM 1501 O O . THR A 1 189 ? 5.504 20.496 -17.767 1.00 65.38 189 THR A O 1
ATOM 1504 N N . ASN A 1 190 ? 3.838 20.997 -16.341 1.00 65.62 190 ASN A N 1
ATOM 1505 C CA . ASN A 1 190 ? 4.692 21.236 -15.175 1.00 65.62 190 ASN A CA 1
ATOM 1506 C C . ASN A 1 190 ? 5.204 19.935 -14.541 1.00 65.62 190 ASN A C 1
ATOM 1508 O O . ASN A 1 190 ? 6.312 19.921 -14.003 1.00 65.62 190 ASN A O 1
ATOM 1512 N N . ASP A 1 191 ? 4.460 18.835 -14.687 1.00 62.34 191 ASP A N 1
ATOM 1513 C CA . ASP A 1 191 ? 4.789 17.515 -14.125 1.00 62.34 191 ASP A CA 1
ATOM 1514 C C . ASP A 1 191 ? 6.057 16.893 -14.743 1.00 62.34 191 ASP A C 1
ATOM 1516 O O . ASP A 1 191 ? 6.538 15.851 -14.310 1.00 62.34 191 ASP A O 1
ATOM 1520 N N . PHE A 1 192 ? 6.631 17.532 -15.765 1.00 72.81 192 PHE A N 1
ATOM 1521 C CA . PHE A 1 192 ? 7.630 16.944 -16.657 1.00 72.81 192 PHE A CA 1
ATOM 1522 C C . PHE A 1 192 ? 8.981 17.663 -16.684 1.00 72.81 192 PHE A C 1
ATOM 1524 O O . PHE A 1 192 ? 9.850 17.340 -17.497 1.00 72.81 192 PHE A O 1
ATOM 1531 N N . ASN A 1 193 ? 9.191 18.616 -15.770 1.00 75.25 193 ASN A N 1
ATOM 1532 C CA . ASN A 1 193 ? 10.502 19.234 -15.525 1.00 75.25 193 ASN A CA 1
ATOM 1533 C C . ASN A 1 193 ? 11.191 18.709 -14.245 1.00 75.25 193 ASN A C 1
ATOM 1535 O O . ASN A 1 193 ? 12.163 19.280 -13.727 1.00 75.25 193 ASN A O 1
ATOM 1539 N N . VAL A 1 194 ? 10.689 17.600 -13.714 1.00 77.00 194 VAL A N 1
ATOM 1540 C CA . VAL A 1 194 ? 11.233 16.911 -12.545 1.00 77.00 194 VAL A CA 1
ATOM 1541 C C . VAL A 1 194 ? 11.809 15.560 -12.956 1.00 77.00 194 VAL A C 1
ATOM 1543 O O . VAL A 1 194 ? 11.600 15.086 -14.069 1.00 77.00 194 VAL A O 1
ATOM 1546 N N . GLU A 1 195 ? 12.637 14.995 -12.088 1.00 81.69 195 GLU A N 1
ATOM 1547 C CA . GLU A 1 195 ? 13.241 13.687 -12.327 1.00 81.69 195 GLU A CA 1
ATOM 1548 C C . GLU A 1 195 ? 12.154 12.601 -12.267 1.00 81.69 195 GLU A C 1
ATOM 1550 O O . GLU A 1 195 ? 11.372 12.614 -11.308 1.00 81.69 195 GLU A O 1
ATOM 1555 N N . PRO A 1 196 ? 12.065 11.708 -13.274 1.00 85.38 196 PRO A N 1
ATOM 1556 C CA . PRO A 1 196 ? 11.088 10.628 -13.290 1.00 85.38 196 PRO A CA 1
ATOM 1557 C C . PRO A 1 196 ? 11.133 9.810 -12.008 1.00 85.38 196 PRO A C 1
ATOM 1559 O O . PRO A 1 196 ? 12.201 9.410 -11.547 1.00 85.38 196 PRO A O 1
ATOM 1562 N N . PHE A 1 197 ? 9.972 9.538 -11.432 1.00 75.56 197 PHE A N 1
ATOM 1563 C CA . PHE A 1 197 ? 9.891 8.709 -10.244 1.00 75.56 197 PHE A CA 1
ATOM 1564 C C . PHE A 1 197 ? 9.247 7.375 -10.621 1.00 75.56 197 PHE A C 1
ATOM 1566 O O . PHE A 1 197 ? 8.093 7.350 -11.042 1.00 75.56 197 PHE A O 1
ATOM 1573 N N . VAL A 1 198 ? 10.023 6.293 -10.547 1.00 76.12 198 VAL A N 1
ATOM 1574 C CA . VAL A 1 198 ? 9.685 4.995 -11.139 1.00 76.12 198 VAL A CA 1
ATOM 1575 C C . VAL A 1 198 ? 10.164 3.837 -10.274 1.00 76.12 198 VAL A C 1
ATOM 1577 O O . VAL A 1 198 ? 11.235 3.900 -9.673 1.00 76.12 198 VAL A O 1
ATOM 1580 N N . PHE A 1 199 ? 9.390 2.758 -10.245 1.00 72.06 199 PHE A N 1
ATOM 1581 C CA . PHE A 1 199 ? 9.781 1.480 -9.662 1.00 72.06 199 PHE A CA 1
ATOM 1582 C C . PHE A 1 199 ? 9.110 0.343 -10.430 1.00 72.06 199 PHE A C 1
ATOM 1584 O O . PHE A 1 199 ? 8.055 0.510 -11.040 1.00 72.06 199 PHE A O 1
ATOM 1591 N N . GLY A 1 200 ? 9.737 -0.822 -10.442 1.00 78.50 200 GLY A N 1
ATOM 1592 C CA . GLY A 1 200 ? 9.285 -1.908 -11.293 1.00 78.50 200 GLY A CA 1
ATOM 1593 C C . GLY A 1 200 ? 10.369 -2.932 -11.533 1.00 78.50 200 GLY A C 1
ATOM 1594 O O . GLY A 1 200 ? 11.472 -2.833 -10.996 1.00 78.50 200 GLY A O 1
ATOM 1595 N N . GLY A 1 201 ? 10.014 -3.933 -12.322 1.00 84.81 201 GLY A N 1
ATOM 1596 C CA . GLY A 1 201 ? 10.738 -5.188 -12.401 1.00 84.81 201 GLY A CA 1
ATOM 1597 C C . GLY A 1 201 ? 10.315 -6.030 -13.583 1.00 84.81 201 GLY A C 1
ATOM 1598 O O . GLY A 1 201 ? 9.118 -6.226 -13.802 1.00 84.81 201 GLY A O 1
ATOM 1599 N N . ALA A 1 202 ? 11.284 -6.608 -14.285 1.00 88.56 202 ALA A N 1
ATOM 1600 C CA . ALA A 1 202 ? 11.051 -7.807 -15.068 1.00 88.56 202 ALA A CA 1
ATOM 1601 C C . ALA A 1 202 ? 10.905 -9.035 -14.167 1.00 88.56 202 ALA A C 1
ATOM 1603 O O . ALA A 1 202 ? 11.750 -9.305 -13.320 1.00 88.56 202 ALA A O 1
ATOM 1604 N N . VAL A 1 203 ? 9.860 -9.822 -14.402 1.00 85.00 203 VAL A N 1
ATOM 1605 C CA . VAL A 1 203 ? 9.691 -11.166 -13.850 1.00 85.00 203 VAL A CA 1
ATOM 1606 C C . VAL A 1 203 ? 9.708 -12.146 -15.009 1.00 85.00 203 VAL A C 1
ATOM 1608 O O . VAL A 1 203 ? 8.958 -12.006 -15.974 1.00 85.00 203 VAL A O 1
ATOM 1611 N N . ARG A 1 204 ? 10.595 -13.138 -14.938 1.00 86.31 204 ARG A N 1
ATOM 1612 C CA . ARG A 1 204 ? 10.706 -14.170 -15.969 1.00 86.31 204 ARG A CA 1
ATOM 1613 C C . ARG A 1 204 ? 9.466 -15.064 -15.955 1.00 86.31 204 ARG A C 1
ATOM 1615 O O . ARG A 1 204 ? 9.059 -15.522 -14.894 1.00 86.31 204 ARG A O 1
ATOM 1622 N N . GLU A 1 205 ? 8.895 -15.320 -17.127 1.00 85.06 205 GLU A N 1
ATOM 1623 C CA . GLU A 1 205 ? 7.700 -16.164 -17.291 1.00 85.06 205 GLU A CA 1
ATOM 1624 C C . GLU A 1 205 ? 8.044 -17.524 -17.912 1.00 85.06 205 GLU A C 1
ATOM 1626 O O . GLU A 1 205 ? 7.360 -18.517 -17.671 1.00 85.06 205 GLU A O 1
ATOM 1631 N N . SER A 1 206 ? 9.120 -17.589 -18.703 1.00 84.12 206 SER A N 1
ATOM 1632 C CA . SER A 1 206 ? 9.606 -18.823 -19.326 1.00 84.12 206 SER A CA 1
ATOM 1633 C C . SER A 1 206 ? 11.127 -18.808 -19.512 1.00 84.12 206 SER A C 1
ATOM 1635 O O . SER A 1 206 ? 11.823 -17.880 -19.101 1.00 84.12 206 SER A O 1
ATOM 1637 N N . GLU A 1 207 ? 11.671 -19.824 -20.189 1.00 83.94 207 GLU A N 1
ATOM 1638 C CA . GLU A 1 207 ? 13.086 -19.856 -20.571 1.00 83.94 207 GLU A CA 1
ATOM 1639 C C . GLU A 1 207 ? 13.510 -18.687 -21.479 1.00 83.94 207 GLU A C 1
ATOM 1641 O O . GLU A 1 207 ? 14.694 -18.345 -21.510 1.00 83.94 207 GLU A O 1
ATOM 1646 N N . THR A 1 208 ? 12.564 -18.080 -22.205 1.00 88.25 208 THR A N 1
ATOM 1647 C CA . THR A 1 208 ? 12.839 -17.091 -23.264 1.00 88.25 208 THR A CA 1
ATOM 1648 C C . THR A 1 208 ? 12.021 -15.804 -23.145 1.00 88.25 208 THR A C 1
ATOM 1650 O O . THR A 1 208 ? 12.243 -14.870 -23.923 1.00 88.25 208 THR A O 1
ATOM 1653 N N . THR A 1 209 ? 11.101 -15.723 -22.180 1.00 90.94 209 THR A N 1
ATOM 1654 C CA . THR A 1 209 ? 10.192 -14.584 -22.001 1.00 90.94 209 THR A CA 1
ATOM 1655 C C . THR A 1 209 ? 10.168 -14.079 -20.565 1.00 90.94 209 THR A C 1
ATOM 1657 O O . THR A 1 209 ? 10.392 -14.827 -19.609 1.00 90.94 209 THR A O 1
ATOM 1660 N N . ALA A 1 210 ? 9.878 -12.791 -20.420 1.00 90.44 210 ALA A N 1
ATOM 1661 C CA . ALA A 1 210 ? 9.620 -12.137 -19.147 1.00 90.44 210 ALA A CA 1
ATOM 1662 C C . ALA A 1 210 ? 8.567 -11.043 -19.335 1.00 90.44 210 ALA A C 1
ATOM 1664 O O . ALA A 1 210 ? 8.467 -10.459 -20.415 1.00 90.44 210 ALA A O 1
ATOM 1665 N N . LEU A 1 211 ? 7.835 -10.728 -18.275 1.00 90.75 211 LEU A N 1
ATOM 1666 C CA . LEU A 1 211 ? 6.969 -9.562 -18.218 1.00 90.75 211 LEU A CA 1
ATOM 1667 C C . LEU A 1 211 ? 7.641 -8.496 -17.360 1.00 90.75 211 LEU A C 1
ATOM 1669 O O . LEU A 1 211 ? 7.927 -8.718 -16.185 1.00 90.75 211 LEU A O 1
ATOM 1673 N N . SER A 1 212 ? 7.885 -7.336 -17.955 1.00 91.50 212 SER A N 1
ATOM 1674 C CA . SER A 1 212 ? 8.402 -6.167 -17.262 1.00 91.50 212 SER A CA 1
ATOM 1675 C C . SER A 1 212 ? 7.276 -5.216 -16.904 1.00 91.50 212 SER A C 1
ATOM 1677 O O . SER A 1 212 ? 6.604 -4.673 -17.782 1.00 91.50 212 SER A O 1
ATOM 1679 N N . THR A 1 213 ? 7.049 -5.068 -15.598 1.00 83.88 213 THR A N 1
ATOM 1680 C CA . THR A 1 213 ? 5.991 -4.224 -15.043 1.00 83.88 213 THR A CA 1
ATOM 1681 C C . THR A 1 213 ? 6.614 -3.024 -14.353 1.00 83.88 213 THR A C 1
ATOM 1683 O O . THR A 1 213 ? 7.378 -3.186 -13.399 1.00 83.88 213 THR A O 1
ATOM 1686 N N . TRP A 1 214 ? 6.256 -1.825 -14.804 1.00 83.06 214 TRP A N 1
ATOM 1687 C CA . TRP A 1 214 ? 6.734 -0.574 -14.225 1.00 83.06 214 TRP A CA 1
ATOM 1688 C C . TRP A 1 214 ? 5.594 0.328 -13.802 1.00 83.06 214 TRP A C 1
ATOM 1690 O O . TRP A 1 214 ? 4.615 0.500 -14.523 1.00 83.06 214 TRP A O 1
ATOM 1700 N N . TYR A 1 215 ? 5.786 0.966 -12.661 1.00 75.31 215 TYR A N 1
ATOM 1701 C CA . TYR A 1 215 ? 4.919 1.992 -12.124 1.00 75.31 215 TYR A CA 1
ATOM 1702 C C . TYR A 1 215 ? 5.721 3.284 -12.069 1.00 75.31 215 TYR A C 1
ATOM 1704 O O . TYR A 1 215 ? 6.864 3.300 -11.604 1.00 75.31 215 TYR A O 1
ATOM 1712 N N . GLY A 1 216 ? 5.157 4.367 -12.597 1.00 72.38 216 GLY A N 1
ATOM 1713 C CA . GLY A 1 216 ? 5.901 5.617 -12.716 1.00 72.38 216 GLY A CA 1
ATOM 1714 C C . GLY A 1 216 ? 5.063 6.884 -12.777 1.00 72.38 216 GLY A C 1
ATOM 1715 O O . GLY A 1 216 ? 3.926 6.860 -13.245 1.00 72.38 216 GLY A O 1
ATOM 1716 N N . ARG A 1 217 ? 5.669 8.005 -12.378 1.00 74.69 217 ARG A N 1
ATOM 1717 C CA . ARG A 1 217 ? 5.196 9.358 -12.686 1.00 74.69 217 ARG A CA 1
ATOM 1718 C C . ARG A 1 217 ? 6.327 10.236 -13.201 1.00 74.69 217 ARG A C 1
ATOM 1720 O O . ARG A 1 217 ? 7.505 9.880 -13.128 1.00 74.69 217 ARG A O 1
ATOM 1727 N N . PHE A 1 218 ? 5.944 11.410 -13.694 1.00 78.56 218 PHE A N 1
ATOM 1728 C CA . PHE A 1 218 ? 6.867 12.428 -14.194 1.00 78.56 218 PHE A CA 1
ATOM 1729 C C . PHE A 1 218 ? 7.715 11.979 -15.390 1.00 78.56 218 PHE A C 1
ATOM 1731 O O . PHE A 1 218 ? 8.825 12.469 -15.590 1.00 78.56 218 PHE A O 1
ATOM 1738 N N . PHE A 1 219 ? 7.188 11.058 -16.201 1.00 86.88 219 PHE A N 1
ATOM 1739 C CA . PHE A 1 219 ? 7.807 10.623 -17.448 1.00 86.88 219 PHE A CA 1
ATOM 1740 C C . PHE A 1 219 ? 6.841 10.770 -18.628 1.00 86.88 219 PHE A C 1
ATOM 1742 O O . PHE A 1 219 ? 5.624 10.678 -18.471 1.00 86.88 219 PHE A O 1
ATOM 1749 N N . ARG A 1 220 ? 7.396 11.007 -19.817 1.00 90.06 220 ARG A N 1
ATOM 1750 C CA . ARG A 1 220 ? 6.663 11.047 -21.096 1.00 90.06 220 ARG A CA 1
ATOM 1751 C C . ARG A 1 220 ? 7.228 10.101 -22.136 1.00 90.06 220 ARG A C 1
ATOM 1753 O O . ARG A 1 220 ? 6.643 9.943 -23.207 1.00 90.06 220 ARG A O 1
ATOM 1760 N N . SER A 1 221 ? 8.386 9.524 -21.849 1.00 94.25 221 SER A N 1
ATOM 1761 C CA . SER A 1 221 ? 8.932 8.450 -22.647 1.00 94.25 221 SER A CA 1
ATOM 1762 C C . SER A 1 221 ? 9.793 7.525 -21.806 1.00 94.25 221 SER A C 1
ATOM 1764 O O . SER A 1 221 ? 10.275 7.899 -20.734 1.00 94.25 221 SER A O 1
ATOM 1766 N N . TYR A 1 222 ? 9.974 6.304 -22.288 1.00 96.69 222 TYR A N 1
ATOM 1767 C CA . TYR A 1 222 ? 10.829 5.309 -21.660 1.00 96.69 222 TYR A CA 1
ATOM 1768 C C . TYR A 1 222 ? 11.550 4.461 -22.707 1.00 96.69 222 TYR A C 1
ATOM 1770 O O . TYR A 1 222 ? 11.158 4.412 -23.874 1.00 96.69 222 TYR A O 1
ATOM 1778 N N . ARG A 1 223 ? 12.610 3.781 -22.276 1.00 97.69 223 ARG A N 1
ATOM 1779 C CA . ARG A 1 223 ? 13.288 2.718 -23.017 1.00 97.69 223 ARG A CA 1
ATOM 1780 C C . ARG A 1 223 ? 13.649 1.607 -22.045 1.00 97.69 223 ARG A C 1
ATOM 1782 O O . ARG A 1 223 ? 14.321 1.864 -21.049 1.00 97.69 223 ARG A O 1
ATOM 1789 N N . ILE A 1 224 ? 13.216 0.389 -22.342 1.00 96.88 224 ILE A N 1
ATOM 1790 C CA . ILE A 1 224 ? 13.529 -0.804 -21.556 1.00 96.88 224 ILE A CA 1
ATOM 1791 C C . ILE A 1 224 ? 14.370 -1.731 -22.423 1.00 96.88 224 ILE A C 1
ATOM 1793 O O . ILE A 1 224 ? 14.013 -2.039 -23.562 1.00 96.88 224 ILE A O 1
ATOM 1797 N N . GLN A 1 225 ? 15.506 -2.150 -21.879 1.00 96.31 225 GLN A N 1
ATOM 1798 C CA . GLN A 1 225 ? 16.477 -2.995 -22.555 1.00 96.31 225 GLN A CA 1
ATOM 1799 C C . GLN A 1 225 ? 16.837 -4.186 -21.678 1.00 96.31 225 GLN A C 1
ATOM 1801 O O . GLN A 1 225 ? 16.864 -4.077 -20.456 1.00 96.31 225 GLN A O 1
ATOM 1806 N N . VAL A 1 226 ? 17.191 -5.302 -22.306 1.00 95.25 226 VAL A N 1
ATOM 1807 C CA . VAL A 1 226 ? 17.873 -6.407 -21.627 1.00 95.25 226 VAL A CA 1
ATOM 1808 C C . VAL A 1 226 ? 19.246 -6.567 -22.242 1.00 95.25 226 VAL A C 1
ATOM 1810 O O . VAL A 1 226 ? 19.373 -6.791 -23.446 1.00 95.25 226 VAL A O 1
ATOM 1813 N N . VAL A 1 227 ? 20.275 -6.452 -21.412 1.00 93.25 227 VAL A N 1
ATOM 1814 C CA . VAL A 1 227 ? 21.677 -6.550 -21.817 1.00 93.25 227 VAL A CA 1
ATOM 1815 C C . VAL A 1 227 ? 22.349 -7.725 -21.123 1.00 93.25 227 VAL A C 1
ATOM 1817 O O . VAL A 1 227 ? 21.927 -8.158 -20.051 1.00 93.25 227 VAL A O 1
ATOM 1820 N N . ASN A 1 228 ? 23.413 -8.233 -21.740 1.00 91.38 228 ASN A N 1
ATOM 1821 C CA . ASN A 1 228 ? 24.299 -9.189 -21.095 1.00 91.38 228 ASN A CA 1
ATOM 1822 C C . ASN A 1 228 ? 25.386 -8.426 -20.319 1.00 91.38 228 ASN A C 1
ATOM 1824 O O . ASN A 1 228 ? 26.240 -7.780 -20.929 1.00 91.38 228 ASN A O 1
ATOM 1828 N N . SER A 1 229 ? 25.373 -8.502 -18.989 1.00 87.19 229 SER A N 1
ATOM 1829 C CA . SER A 1 229 ? 26.326 -7.808 -18.115 1.00 87.19 229 SER A CA 1
ATOM 1830 C C . SER A 1 229 ? 27.770 -8.276 -18.300 1.00 87.19 229 SER A C 1
ATOM 1832 O O . SER A 1 229 ? 28.692 -7.493 -18.089 1.00 87.19 229 SER A O 1
ATOM 1834 N N . SER A 1 230 ? 27.981 -9.512 -18.756 1.00 86.88 230 SER A N 1
ATOM 1835 C CA . SER A 1 230 ? 29.307 -10.045 -19.103 1.00 86.88 230 SER A CA 1
ATOM 1836 C C . SER A 1 230 ? 29.810 -9.543 -20.460 1.00 86.88 230 SER A C 1
ATOM 1838 O O . SER A 1 230 ? 30.952 -9.789 -20.844 1.00 86.88 230 SER A O 1
ATOM 1840 N N . SER A 1 231 ? 28.976 -8.841 -21.230 1.00 85.75 231 SER A N 1
ATOM 1841 C CA . SER A 1 231 ? 29.330 -8.247 -22.522 1.00 85.75 231 SER A CA 1
ATOM 1842 C C . SER A 1 231 ? 28.630 -6.892 -22.691 1.00 85.75 231 SER A C 1
ATOM 1844 O O . SER A 1 231 ? 27.775 -6.746 -23.566 1.00 85.75 231 SER A O 1
ATOM 1846 N N . PRO A 1 232 ? 28.991 -5.871 -21.890 1.00 74.81 232 PRO A N 1
ATOM 1847 C CA . PRO A 1 232 ? 28.242 -4.612 -21.794 1.00 74.81 232 PRO A CA 1
ATOM 1848 C C . PRO A 1 232 ? 28.220 -3.789 -23.093 1.00 74.81 232 PRO A C 1
ATOM 1850 O O . PRO A 1 232 ? 27.352 -2.941 -23.267 1.00 74.81 232 PRO A O 1
ATOM 1853 N N . ASN A 1 233 ? 29.148 -4.057 -24.018 1.00 83.94 233 ASN A N 1
ATOM 1854 C CA . ASN A 1 233 ? 29.216 -3.410 -25.333 1.00 83.94 233 ASN A CA 1
ATOM 1855 C C . ASN A 1 233 ? 28.451 -4.172 -26.431 1.00 83.94 233 ASN A C 1
ATOM 1857 O O . ASN A 1 233 ? 28.440 -3.739 -27.583 1.00 83.94 233 ASN A O 1
ATOM 1861 N N . SER A 1 234 ? 27.869 -5.332 -26.113 1.00 85.19 234 SER A N 1
ATOM 1862 C CA . SER A 1 234 ? 27.055 -6.090 -27.065 1.00 85.19 234 SER A CA 1
ATOM 1863 C C . SER A 1 234 ? 25.696 -5.423 -27.280 1.00 85.19 234 SER A C 1
ATOM 1865 O O . SER A 1 234 ? 25.206 -4.676 -26.431 1.00 85.19 234 SER A O 1
ATOM 1867 N N . ALA A 1 235 ? 25.084 -5.682 -28.437 1.00 90.19 235 ALA A N 1
ATOM 1868 C CA . ALA A 1 235 ? 23.723 -5.230 -28.688 1.00 90.19 235 ALA A CA 1
ATOM 1869 C C . ALA A 1 235 ? 22.766 -5.826 -27.632 1.00 90.19 235 ALA A C 1
ATOM 1871 O O . ALA A 1 235 ? 22.934 -6.992 -27.260 1.00 90.19 235 ALA A O 1
ATOM 1872 N N . PRO A 1 236 ? 21.756 -5.067 -27.168 1.00 93.19 236 PRO A N 1
ATOM 1873 C CA . PRO A 1 236 ? 20.747 -5.599 -26.265 1.00 93.19 236 PRO A CA 1
ATOM 1874 C C . PRO A 1 236 ? 20.061 -6.832 -26.863 1.00 93.19 236 PRO A C 1
ATOM 1876 O O . PRO A 1 236 ? 19.752 -6.870 -28.055 1.00 93.19 236 PRO A O 1
ATOM 1879 N N . LEU A 1 237 ? 19.777 -7.821 -26.019 1.00 93.00 237 LEU A N 1
ATOM 1880 C CA . LEU A 1 237 ? 18.966 -8.989 -26.377 1.00 93.00 237 LEU A CA 1
ATOM 1881 C C . LEU A 1 237 ? 17.513 -8.589 -26.653 1.00 93.00 237 LEU A C 1
ATOM 1883 O O . LEU A 1 237 ? 16.832 -9.195 -27.479 1.00 93.00 237 LEU A O 1
ATOM 1887 N N . PHE A 1 238 ? 17.060 -7.548 -25.959 1.00 95.75 238 PHE A N 1
ATOM 1888 C CA . PHE A 1 238 ? 15.752 -6.939 -26.118 1.00 95.75 238 PHE A CA 1
ATOM 1889 C C . PHE A 1 238 ? 15.872 -5.424 -25.959 1.00 95.75 238 PHE A C 1
ATOM 1891 O O . PHE A 1 238 ? 16.649 -4.947 -25.131 1.00 95.75 238 PHE A O 1
ATOM 1898 N N . ASP A 1 239 ? 15.098 -4.676 -26.741 1.00 96.69 239 ASP A N 1
ATOM 1899 C CA . ASP A 1 239 ? 15.048 -3.218 -26.695 1.00 96.69 239 ASP A CA 1
ATOM 1900 C C . ASP A 1 239 ? 13.684 -2.743 -27.191 1.00 96.69 239 ASP A C 1
ATOM 1902 O O . ASP A 1 239 ? 13.280 -3.069 -28.309 1.00 96.69 239 ASP A O 1
ATOM 1906 N N . THR A 1 240 ? 12.974 -1.963 -26.382 1.00 97.19 240 THR A N 1
ATOM 1907 C CA . THR A 1 240 ? 11.711 -1.346 -26.808 1.00 97.19 240 THR A CA 1
ATOM 1908 C C . THR A 1 240 ? 11.912 -0.226 -27.830 1.00 97.19 240 THR A C 1
ATOM 1910 O O . THR A 1 240 ? 10.948 0.214 -28.451 1.00 97.19 240 THR A O 1
ATOM 1913 N N . GLY A 1 241 ? 13.137 0.293 -27.964 1.00 97.12 241 GLY A N 1
ATOM 1914 C CA . GLY A 1 241 ? 13.360 1.642 -28.466 1.00 97.12 241 GLY A CA 1
ATOM 1915 C C . GLY A 1 241 ? 12.799 2.687 -27.498 1.00 97.12 241 GLY A C 1
ATOM 1916 O O . GLY A 1 241 ? 12.361 2.366 -26.389 1.00 97.12 241 GLY A O 1
ATOM 1917 N N . ILE A 1 242 ? 12.822 3.954 -27.908 1.00 97.38 242 ILE A N 1
ATOM 1918 C CA . ILE A 1 242 ? 12.161 5.018 -27.149 1.00 97.38 242 ILE A CA 1
ATOM 1919 C C . ILE A 1 242 ? 10.664 4.963 -27.448 1.00 97.38 242 ILE A C 1
ATOM 1921 O O . ILE A 1 242 ? 10.253 5.097 -28.601 1.00 97.38 242 ILE A O 1
ATOM 1925 N N . VAL A 1 243 ? 9.859 4.799 -26.404 1.00 97.31 243 VAL A N 1
ATOM 1926 C CA . VAL A 1 243 ? 8.398 4.778 -26.474 1.00 97.31 243 VAL A CA 1
ATOM 1927 C C . VAL A 1 243 ? 7.861 6.015 -25.771 1.00 97.31 243 VAL A C 1
ATOM 1929 O O . VAL A 1 243 ? 8.190 6.249 -24.612 1.00 97.31 243 VAL A O 1
ATOM 1932 N N . ASN A 1 244 ? 7.031 6.800 -26.459 1.00 93.56 244 ASN A N 1
ATOM 1933 C CA . ASN A 1 244 ? 6.316 7.926 -25.863 1.00 93.56 244 ASN A CA 1
ATOM 1934 C C . ASN A 1 244 ? 5.033 7.419 -25.193 1.00 93.56 244 ASN A C 1
ATOM 1936 O O . ASN A 1 244 ? 4.051 7.122 -25.869 1.00 93.56 244 ASN A O 1
ATOM 1940 N N . ASP A 1 245 ? 5.050 7.331 -23.869 1.00 88.31 245 ASP A N 1
ATOM 1941 C CA . ASP A 1 245 ? 3.895 7.013 -23.031 1.00 88.31 245 ASP A CA 1
ATOM 1942 C C . ASP A 1 245 ? 4.089 7.682 -21.664 1.00 88.31 245 ASP A C 1
ATOM 1944 O O . ASP A 1 245 ? 5.198 8.068 -21.292 1.00 88.31 245 ASP A O 1
ATOM 1948 N N . TYR A 1 246 ? 3.001 7.828 -20.927 1.00 82.56 246 TYR A N 1
ATOM 1949 C CA . TYR A 1 246 ? 2.954 8.403 -19.581 1.00 82.56 246 TYR A CA 1
ATOM 1950 C C . TYR A 1 246 ? 2.022 7.608 -18.656 1.00 82.56 246 TYR A C 1
ATOM 1952 O O . TYR A 1 246 ? 1.844 7.965 -17.492 1.00 82.56 246 TYR A O 1
ATOM 1960 N N . ARG A 1 247 ? 1.369 6.564 -19.184 1.00 81.12 247 ARG A N 1
ATOM 1961 C CA . ARG A 1 247 ? 0.417 5.737 -18.443 1.00 81.12 247 ARG A CA 1
ATOM 1962 C C . ARG A 1 247 ? 1.155 4.730 -17.574 1.00 81.12 247 ARG A C 1
ATOM 1964 O O . ARG A 1 247 ? 2.227 4.254 -17.922 1.00 81.12 247 ARG A O 1
ATOM 1971 N N . THR A 1 248 ? 0.533 4.393 -16.456 1.00 71.75 248 THR A N 1
ATOM 1972 C CA . THR A 1 248 ? 1.032 3.461 -15.444 1.00 71.75 248 THR A CA 1
ATOM 1973 C C . THR A 1 248 ? -0.116 2.515 -15.050 1.00 71.75 248 THR A C 1
ATOM 1975 O O . THR A 1 248 ? -1.250 2.993 -14.926 1.00 71.75 248 THR A O 1
ATOM 1978 N N . PRO A 1 249 ? 0.120 1.195 -14.898 1.00 72.50 249 PRO A N 1
ATOM 1979 C CA . PRO A 1 249 ? 1.389 0.502 -15.133 1.00 72.50 249 PRO A CA 1
ATOM 1980 C C . PRO A 1 249 ? 1.788 0.434 -16.612 1.00 72.50 249 PRO A C 1
ATOM 1982 O O . PRO A 1 249 ? 0.942 0.342 -17.501 1.00 72.50 249 PRO A O 1
ATOM 1985 N N . ILE A 1 250 ? 3.094 0.404 -16.861 1.00 84.62 250 ILE A N 1
ATOM 1986 C CA . ILE A 1 250 ? 3.680 -0.019 -18.132 1.00 84.62 250 ILE A CA 1
ATOM 1987 C C . ILE A 1 250 ? 3.896 -1.526 -18.072 1.00 84.62 250 ILE A C 1
ATOM 1989 O O . ILE A 1 250 ? 4.517 -2.032 -17.139 1.00 84.62 250 ILE A O 1
ATOM 1993 N N . LEU A 1 251 ? 3.418 -2.219 -19.101 1.00 88.06 251 LEU A N 1
ATOM 1994 C CA . LEU A 1 251 ? 3.598 -3.653 -19.287 1.00 88.06 251 LEU A CA 1
ATOM 1995 C C . LEU A 1 251 ? 4.394 -3.884 -20.571 1.00 88.06 251 LEU A C 1
ATOM 1997 O O . LEU A 1 251 ? 3.930 -3.551 -21.663 1.00 88.06 251 LEU A O 1
ATOM 2001 N N . VAL A 1 252 ? 5.595 -4.443 -20.444 1.00 95.25 252 VAL A N 1
ATOM 2002 C CA . VAL A 1 252 ? 6.469 -4.766 -21.576 1.00 95.25 252 VAL A CA 1
ATOM 2003 C C . VAL A 1 252 ? 6.755 -6.258 -21.599 1.00 95.25 252 VAL A C 1
ATOM 2005 O O . VAL A 1 252 ? 7.424 -6.796 -20.719 1.00 95.25 252 VAL A O 1
ATOM 2008 N N . ASN A 1 253 ? 6.287 -6.917 -22.658 1.00 95.69 253 ASN A N 1
ATOM 2009 C CA . ASN A 1 253 ? 6.608 -8.312 -22.932 1.00 95.69 253 ASN A CA 1
ATOM 2010 C C . ASN A 1 253 ? 8.023 -8.406 -23.506 1.00 95.69 253 ASN A C 1
ATOM 2012 O O . ASN A 1 253 ? 8.277 -8.019 -24.650 1.00 95.69 253 ASN A O 1
ATOM 2016 N N . ILE A 1 254 ? 8.938 -8.942 -22.711 1.00 95.00 254 ILE A N 1
ATOM 2017 C CA . ILE A 1 254 ? 10.314 -9.220 -23.102 1.00 95.00 254 ILE A CA 1
ATOM 2018 C C . ILE A 1 254 ? 10.357 -10.605 -23.748 1.00 95.00 254 ILE A C 1
ATOM 2020 O O . ILE A 1 254 ? 9.819 -11.579 -23.222 1.00 95.00 254 ILE A O 1
ATOM 2024 N N . THR A 1 255 ? 11.036 -10.704 -24.888 1.00 93.00 255 THR A N 1
ATOM 2025 C CA . THR A 1 255 ? 11.201 -11.954 -25.645 1.00 93.00 255 THR A CA 1
ATOM 2026 C C . THR A 1 255 ? 12.669 -12.195 -25.984 1.00 93.00 255 THR A C 1
ATOM 2028 O O . THR A 1 255 ? 13.496 -11.295 -25.844 1.00 93.00 255 THR A O 1
ATOM 2031 N N . LYS A 1 256 ? 12.986 -13.408 -26.460 1.00 88.94 256 LYS A N 1
ATOM 2032 C CA . LYS A 1 256 ? 14.333 -13.816 -26.906 1.00 88.94 256 LYS A CA 1
ATOM 2033 C C . LYS A 1 256 ? 15.393 -13.771 -25.800 1.00 88.94 256 LYS A C 1
ATOM 2035 O O . LYS A 1 256 ? 16.575 -13.568 -26.072 1.00 88.94 256 LYS A O 1
ATOM 2040 N N . LEU A 1 257 ? 14.979 -13.994 -24.555 1.00 89.31 257 LEU A N 1
ATOM 2041 C CA . LEU A 1 257 ? 15.927 -14.188 -23.466 1.00 89.31 257 LEU A CA 1
ATOM 2042 C C . LEU A 1 257 ? 16.713 -15.484 -23.669 1.00 89.31 257 LEU A C 1
ATOM 2044 O O . LEU A 1 257 ? 16.183 -16.483 -24.151 1.00 89.31 257 LEU A O 1
ATOM 2048 N N . THR A 1 258 ? 17.975 -15.466 -23.258 1.00 87.56 258 THR A N 1
ATOM 2049 C CA . THR A 1 258 ? 18.831 -16.651 -23.192 1.00 87.56 258 THR A CA 1
ATOM 2050 C C . THR A 1 258 ? 18.908 -17.156 -21.757 1.00 87.56 258 THR A C 1
ATOM 2052 O O . THR A 1 258 ? 18.679 -16.402 -20.809 1.00 87.56 258 THR A O 1
ATOM 2055 N N . CYS A 1 259 ? 19.222 -18.437 -21.569 1.00 85.94 259 CYS A N 1
ATOM 2056 C CA . CYS A 1 259 ? 19.512 -18.950 -20.235 1.00 85.94 259 CYS A CA 1
ATOM 2057 C C . CYS A 1 259 ? 20.878 -18.426 -19.777 1.00 85.94 259 CYS A C 1
ATOM 2059 O O . CYS A 1 259 ? 21.915 -18.948 -20.180 1.00 85.94 259 CYS A O 1
ATOM 2061 N N . SER A 1 260 ? 20.885 -17.361 -18.980 1.00 85.38 260 SER A N 1
ATOM 2062 C CA . SER A 1 260 ? 22.108 -16.744 -18.478 1.00 85.38 260 SER A CA 1
ATOM 2063 C C . SER A 1 260 ? 21.874 -16.126 -17.104 1.00 85.38 260 SER A C 1
ATOM 2065 O O . SER A 1 260 ? 20.790 -15.624 -16.813 1.00 85.38 260 SER A O 1
ATOM 2067 N N . ARG A 1 261 ? 22.915 -16.165 -16.267 1.00 86.81 261 ARG A N 1
ATOM 2068 C CA . ARG A 1 261 ? 22.968 -15.470 -14.971 1.00 86.81 261 ARG A CA 1
ATOM 2069 C C . ARG A 1 261 ? 23.482 -14.034 -15.091 1.00 86.81 261 ARG A C 1
ATOM 2071 O O . ARG A 1 261 ? 23.528 -13.309 -14.101 1.00 86.81 261 ARG A O 1
ATOM 2078 N N . ASP A 1 262 ? 23.796 -13.620 -16.310 1.00 89.56 262 ASP A N 1
ATOM 2079 C CA . ASP A 1 262 ? 24.402 -12.332 -16.624 1.00 89.56 262 ASP A CA 1
ATOM 2080 C C . ASP A 1 262 ? 23.409 -11.429 -17.363 1.00 89.56 262 ASP A C 1
ATOM 2082 O O . ASP A 1 262 ? 23.795 -10.646 -18.224 1.00 89.56 262 ASP A O 1
ATOM 2086 N N . LEU A 1 263 ? 22.107 -11.582 -17.113 1.00 91.00 263 LEU A N 1
ATOM 2087 C CA . LEU A 1 263 ? 21.090 -10.738 -17.727 1.00 91.00 263 LEU A CA 1
ATOM 2088 C C . LEU A 1 263 ? 20.735 -9.582 -16.803 1.00 91.00 263 LEU A C 1
ATOM 2090 O O . LEU A 1 263 ? 20.309 -9.780 -15.669 1.00 91.00 263 LEU A O 1
ATOM 2094 N N . THR A 1 264 ? 20.837 -8.371 -17.331 1.00 92.25 264 THR A N 1
ATOM 2095 C CA . THR A 1 264 ? 20.427 -7.159 -16.628 1.00 92.25 264 THR A CA 1
ATOM 2096 C C . THR A 1 264 ? 19.358 -6.457 -17.442 1.00 92.25 264 THR A C 1
ATOM 2098 O O . THR A 1 264 ? 19.561 -6.139 -18.615 1.00 92.25 264 THR A O 1
ATOM 2101 N N . GLU A 1 265 ? 18.215 -6.198 -16.818 1.00 93.81 265 GLU A N 1
ATOM 2102 C CA . GLU A 1 265 ? 17.262 -5.231 -17.335 1.00 93.81 265 GLU A CA 1
ATOM 2103 C C . GLU A 1 265 ? 17.764 -3.823 -17.023 1.00 93.81 265 GLU A C 1
ATOM 2105 O O . GLU A 1 265 ? 18.124 -3.510 -15.889 1.00 93.81 265 GLU A O 1
ATOM 2110 N N . VAL A 1 266 ? 17.755 -2.976 -18.042 1.00 94.44 266 VAL A N 1
ATOM 2111 C CA . VAL A 1 266 ? 18.067 -1.557 -17.963 1.00 94.44 266 VAL A CA 1
ATOM 2112 C C . VAL A 1 266 ? 16.825 -0.796 -18.397 1.00 94.44 266 VAL A C 1
ATOM 2114 O O . VAL A 1 266 ? 16.467 -0.810 -19.575 1.00 94.44 266 VAL A O 1
ATOM 2117 N N . ALA A 1 267 ? 16.185 -0.102 -17.465 1.00 95.38 267 ALA A N 1
ATOM 2118 C CA . ALA A 1 267 ? 15.051 0.761 -17.754 1.00 95.38 267 ALA A CA 1
ATOM 2119 C C . ALA A 1 267 ? 15.439 2.223 -17.560 1.00 95.38 267 ALA A C 1
ATOM 2121 O O . ALA A 1 267 ? 15.974 2.609 -16.519 1.00 95.38 267 ALA A O 1
ATOM 2122 N N . VAL A 1 268 ? 15.175 3.043 -18.574 1.00 96.88 268 VAL A N 1
ATOM 2123 C CA . VAL A 1 268 ? 15.385 4.489 -18.523 1.00 96.88 268 VAL A CA 1
ATOM 2124 C C . VAL A 1 268 ? 14.069 5.185 -18.800 1.00 96.88 268 VAL A C 1
ATOM 2126 O O . VAL A 1 268 ? 13.439 4.951 -19.830 1.00 96.88 268 VAL A O 1
ATOM 2129 N N . PHE A 1 269 ? 13.681 6.066 -17.893 1.00 95.00 269 PHE A N 1
ATOM 2130 C CA . PHE A 1 269 ? 12.495 6.900 -18.011 1.00 95.00 269 PHE A CA 1
ATOM 2131 C C . PHE A 1 269 ? 12.924 8.342 -18.180 1.00 95.00 269 PHE A C 1
ATOM 2133 O O . PHE A 1 269 ? 13.896 8.768 -17.559 1.00 95.00 269 PHE A O 1
ATOM 2140 N N . TYR A 1 270 ? 12.198 9.087 -19.005 1.00 94.25 270 TYR A N 1
ATOM 2141 C CA . TYR A 1 270 ? 12.527 10.454 -19.378 1.00 94.25 270 TYR A CA 1
ATOM 2142 C C . TYR A 1 270 ? 11.344 11.369 -19.120 1.00 94.25 270 TYR A C 1
ATOM 2144 O O . TYR A 1 270 ? 10.205 11.048 -19.466 1.00 94.25 270 TYR A O 1
ATOM 2152 N N . SER A 1 271 ? 11.620 12.538 -18.554 1.00 90.88 271 SER A N 1
ATOM 2153 C CA . SER A 1 271 ? 10.595 13.527 -18.240 1.00 90.88 271 SER A CA 1
ATOM 2154 C C . SER A 1 271 ? 9.963 14.127 -19.504 1.00 90.88 271 SER A C 1
ATOM 2156 O O . SER A 1 271 ? 8.801 14.516 -19.492 1.00 90.88 271 SER A O 1
ATOM 2158 N N . GLY A 1 272 ? 10.689 14.151 -20.625 1.00 88.62 272 GLY A N 1
ATOM 2159 C CA . GLY A 1 272 ? 10.224 14.605 -21.934 1.00 88.62 272 GLY A CA 1
ATOM 2160 C C . GLY A 1 272 ? 9.916 13.476 -22.922 1.00 88.62 272 GLY A C 1
ATOM 2161 O O . GLY A 1 272 ? 10.159 12.296 -22.670 1.00 88.62 272 GLY A O 1
ATOM 2162 N N . LEU A 1 273 ? 9.355 13.862 -24.071 1.00 90.88 273 LEU A N 1
ATOM 2163 C CA . LEU A 1 273 ? 9.171 12.970 -25.220 1.00 90.88 273 LEU A CA 1
ATOM 2164 C C . LEU A 1 273 ? 10.519 12.638 -25.866 1.00 90.88 273 LEU A C 1
ATOM 2166 O O . LEU A 1 273 ? 11.486 13.395 -25.733 1.00 90.88 273 LEU A O 1
ATOM 2170 N N . ASP A 1 274 ? 10.550 11.539 -26.610 1.00 93.69 274 ASP A N 1
ATOM 2171 C CA . ASP A 1 274 ? 11.662 11.136 -27.470 1.00 93.69 274 ASP A CA 1
ATOM 2172 C C . ASP A 1 274 ? 13.001 11.011 -26.721 1.00 93.69 274 ASP A C 1
ATOM 2174 O O . ASP A 1 274 ? 14.064 11.315 -27.263 1.00 93.69 274 ASP A O 1
ATOM 2178 N N . GLY A 1 275 ? 12.958 10.586 -25.454 1.00 92.88 275 GLY A N 1
ATOM 2179 C CA . GLY A 1 275 ? 14.152 10.361 -24.641 1.00 92.88 275 GLY A CA 1
ATOM 2180 C C . GLY A 1 275 ? 14.843 11.640 -24.163 1.00 92.88 275 GLY A C 1
ATOM 2181 O O . GLY A 1 275 ? 16.053 11.638 -23.938 1.00 92.88 275 GLY A O 1
ATOM 2182 N N . LYS A 1 276 ? 14.111 12.754 -24.056 1.00 93.12 276 LYS A N 1
ATOM 2183 C CA . LYS A 1 276 ? 14.654 14.069 -23.669 1.00 93.12 276 LYS A CA 1
ATOM 2184 C C . LYS A 1 276 ? 14.261 14.466 -22.247 1.00 93.12 276 LYS A C 1
ATOM 2186 O O . LYS A 1 276 ? 13.302 13.952 -21.684 1.00 93.12 276 LYS A O 1
ATOM 2191 N N . GLY A 1 277 ? 14.954 15.462 -21.699 1.00 90.56 277 GLY A N 1
ATOM 2192 C CA . GLY A 1 277 ? 14.681 16.003 -20.365 1.00 90.56 277 GLY A CA 1
ATOM 2193 C C . GLY A 1 277 ? 15.490 15.308 -19.273 1.00 90.56 277 GLY A C 1
ATOM 2194 O O . GLY A 1 277 ? 16.554 14.752 -19.541 1.00 90.56 277 GLY A O 1
ATOM 2195 N N . LYS A 1 278 ? 15.002 15.373 -18.031 1.00 92.00 278 LYS A N 1
ATOM 2196 C CA . LYS A 1 278 ? 15.608 14.641 -16.909 1.00 92.00 278 LYS A CA 1
ATOM 2197 C C . LYS A 1 278 ? 15.303 13.157 -17.054 1.00 92.00 278 LYS A C 1
ATOM 2199 O O . LYS A 1 278 ? 14.272 12.801 -17.621 1.00 92.00 278 LYS A O 1
ATOM 2204 N N . SER A 1 279 ? 16.170 12.299 -16.530 1.00 93.88 279 SER A N 1
ATOM 2205 C CA . SER A 1 279 ? 16.000 10.856 -16.666 1.00 93.88 279 SER A CA 1
ATOM 2206 C C . SER A 1 279 ? 16.342 10.098 -15.401 1.00 93.88 279 SER A C 1
ATOM 2208 O O . SER A 1 279 ? 17.322 10.436 -14.743 1.00 93.88 279 SER A O 1
ATOM 2210 N N . THR A 1 280 ? 15.612 9.014 -15.169 1.00 92.94 280 THR A N 1
ATOM 2211 C CA . THR A 1 280 ? 15.895 8.041 -14.112 1.00 92.94 280 THR A CA 1
ATOM 2212 C C . THR A 1 280 ? 16.232 6.714 -14.755 1.00 92.94 280 THR A C 1
ATOM 2214 O O . THR A 1 280 ? 15.500 6.237 -15.624 1.00 92.94 280 THR A O 1
ATOM 2217 N N . ARG A 1 281 ? 17.356 6.131 -14.340 1.00 93.31 281 ARG A N 1
ATOM 2218 C CA . ARG A 1 281 ? 17.868 4.860 -14.848 1.00 93.31 281 ARG A CA 1
ATOM 2219 C C . ARG A 1 281 ? 17.886 3.834 -13.726 1.00 93.31 281 ARG A C 1
ATOM 2221 O O . ARG A 1 281 ? 18.466 4.090 -12.675 1.00 93.31 281 ARG A O 1
ATOM 2228 N N . ILE A 1 282 ? 17.280 2.680 -13.976 1.00 88.81 282 ILE A N 1
ATOM 2229 C CA . ILE A 1 282 ? 17.238 1.548 -13.053 1.00 88.81 282 ILE A CA 1
ATOM 2230 C C . ILE A 1 282 ? 17.840 0.337 -13.756 1.00 88.81 282 ILE A C 1
ATOM 2232 O O . ILE A 1 282 ? 17.491 0.032 -14.896 1.00 88.81 282 ILE A O 1
ATOM 2236 N N . GLU A 1 283 ? 18.755 -0.335 -13.064 1.00 89.94 283 GLU A N 1
ATOM 2237 C CA . GLU A 1 283 ? 19.398 -1.560 -13.527 1.00 89.94 283 GLU A CA 1
ATOM 2238 C C . GLU A 1 283 ? 19.113 -2.685 -12.534 1.00 89.94 283 GLU A C 1
ATOM 2240 O O . GLU A 1 283 ? 19.339 -2.528 -11.333 1.00 89.94 283 GLU A O 1
ATOM 2245 N N . GLN A 1 284 ? 18.610 -3.816 -13.025 1.00 85.44 284 GLN A N 1
ATOM 2246 C CA . GLN A 1 284 ? 18.261 -4.957 -12.184 1.00 85.44 284 GLN A CA 1
ATOM 2247 C C . GLN A 1 284 ? 18.552 -6.286 -12.872 1.00 85.44 284 GLN A C 1
ATOM 2249 O O . GLN A 1 284 ? 18.141 -6.531 -14.003 1.00 85.44 284 GLN A O 1
ATOM 2254 N N . SER A 1 285 ? 19.260 -7.163 -12.166 1.00 80.62 285 SER A N 1
ATOM 2255 C CA . SER A 1 285 ? 19.631 -8.492 -12.661 1.00 80.62 285 SER A CA 1
ATOM 2256 C C . SER A 1 285 ? 18.938 -9.624 -11.910 1.00 80.62 285 SER A C 1
ATOM 2258 O O . SER A 1 285 ? 18.699 -10.682 -12.479 1.00 80.62 285 SER A O 1
ATOM 2260 N N . SER A 1 286 ? 18.560 -9.418 -10.645 1.00 67.94 286 SER A N 1
ATOM 2261 C CA . SER A 1 286 ? 18.150 -10.496 -9.734 1.00 67.94 286 SER A CA 1
ATOM 2262 C C . SER A 1 286 ? 16.992 -11.350 -10.253 1.00 67.94 286 SER A C 1
ATOM 2264 O O . SER A 1 286 ? 17.031 -12.562 -10.088 1.00 67.94 286 SER A O 1
ATOM 2266 N N . ALA A 1 287 ? 15.993 -10.758 -10.907 1.00 76.50 287 ALA A N 1
ATOM 2267 C CA . ALA A 1 287 ? 14.829 -11.497 -11.389 1.00 76.50 287 ALA A CA 1
ATOM 2268 C C . ALA A 1 287 ? 15.044 -12.179 -12.755 1.00 76.50 287 ALA A C 1
ATOM 2270 O O . ALA A 1 287 ? 14.545 -13.284 -12.971 1.00 76.50 287 ALA A O 1
ATOM 2271 N N . LEU A 1 288 ? 15.815 -11.571 -13.666 1.00 84.12 288 LEU A N 1
ATOM 2272 C CA . LEU A 1 288 ? 16.122 -12.165 -14.976 1.00 84.12 288 LEU A CA 1
ATOM 2273 C C . LEU A 1 288 ? 17.234 -13.217 -14.900 1.00 84.12 288 LEU A C 1
ATOM 2275 O O . LEU A 1 288 ? 17.178 -14.210 -15.625 1.00 84.12 288 LEU A O 1
ATOM 2279 N N . SER A 1 289 ? 18.202 -13.018 -14.005 1.00 82.38 289 SER A N 1
ATOM 2280 C CA . SER A 1 289 ? 19.341 -13.910 -13.774 1.00 82.38 289 SER A CA 1
ATOM 2281 C C . SER A 1 289 ? 19.065 -15.034 -12.776 1.00 82.38 289 SER A C 1
ATOM 2283 O O . SER A 1 289 ? 19.940 -15.876 -12.563 1.00 82.38 289 SER A O 1
ATOM 2285 N N . ALA A 1 290 ? 17.880 -15.078 -12.152 1.00 81.06 290 ALA A N 1
ATOM 2286 C CA . ALA A 1 290 ? 17.476 -16.132 -11.216 1.00 81.06 290 ALA A CA 1
ATOM 2287 C C . ALA A 1 290 ? 17.148 -17.450 -11.939 1.00 81.06 290 ALA A C 1
ATOM 2289 O O . ALA A 1 290 ? 16.015 -17.938 -11.922 1.00 81.06 290 ALA A O 1
ATOM 2290 N N . VAL A 1 291 ? 18.167 -18.022 -12.578 1.00 82.44 291 VAL A N 1
ATOM 2291 C CA . VAL A 1 291 ? 18.081 -19.243 -13.371 1.00 82.44 291 VAL A CA 1
ATOM 2292 C C . VAL A 1 291 ? 19.045 -20.318 -12.856 1.00 82.44 291 VAL A C 1
ATOM 2294 O O . VAL A 1 291 ? 20.182 -20.061 -12.435 1.00 82.44 291 VAL A O 1
ATOM 2297 N N . ASN A 1 292 ? 18.585 -21.558 -12.924 1.00 83.44 292 ASN A N 1
ATOM 2298 C CA . ASN A 1 292 ? 19.347 -22.775 -12.723 1.00 83.44 292 ASN A CA 1
ATOM 2299 C C . ASN A 1 292 ? 19.642 -23.390 -14.087 1.00 83.44 292 ASN A C 1
ATOM 2301 O O . ASN A 1 292 ? 18.735 -23.635 -14.882 1.00 83.44 292 ASN A O 1
ATOM 2305 N N . ILE A 1 293 ? 20.923 -23.637 -14.338 1.00 81.75 293 ILE A N 1
ATOM 2306 C CA . ILE A 1 293 ? 21.411 -24.189 -15.597 1.00 81.75 293 ILE A CA 1
ATOM 2307 C C . ILE A 1 293 ? 21.619 -25.686 -15.371 1.00 81.75 293 ILE A C 1
ATOM 2309 O O . ILE A 1 293 ? 22.512 -26.079 -14.617 1.00 81.75 293 ILE A O 1
ATOM 2313 N N . GLY A 1 294 ? 20.753 -26.510 -15.959 1.00 75.75 294 GLY A N 1
ATOM 2314 C CA . GLY A 1 294 ? 20.868 -27.964 -15.917 1.00 75.75 294 GLY A CA 1
ATOM 2315 C C . GLY A 1 294 ? 22.039 -28.462 -16.764 1.00 75.75 294 GLY A C 1
ATOM 2316 O O . GLY A 1 294 ? 22.398 -27.854 -17.773 1.00 75.75 294 GLY A O 1
ATOM 2317 N N . GLY A 1 295 ? 22.633 -29.595 -16.376 1.00 70.44 295 GLY A N 1
ATOM 2318 C CA . GLY A 1 295 ? 23.697 -30.248 -17.156 1.00 70.44 295 GLY A CA 1
ATOM 2319 C C . GLY A 1 295 ? 23.230 -30.789 -18.516 1.00 70.44 295 GLY A C 1
ATOM 2320 O O . GLY A 1 295 ? 24.055 -31.088 -19.371 1.00 70.44 295 GLY A O 1
ATOM 2321 N N . ASP A 1 296 ? 21.915 -30.880 -18.723 1.00 73.69 296 ASP A N 1
ATOM 2322 C CA . ASP A 1 296 ? 21.243 -31.211 -19.983 1.00 73.69 296 ASP A CA 1
ATOM 2323 C C . ASP A 1 296 ? 20.964 -29.975 -20.863 1.00 73.69 296 ASP A C 1
ATOM 2325 O O . ASP A 1 296 ? 20.338 -30.094 -21.915 1.00 73.69 296 ASP A O 1
ATOM 2329 N N . GLY A 1 297 ? 21.415 -28.788 -20.440 1.00 64.81 297 GLY A N 1
ATOM 2330 C CA . GLY A 1 297 ? 21.198 -27.522 -21.138 1.00 64.81 297 GLY A CA 1
ATOM 2331 C C . GLY A 1 297 ? 19.827 -26.885 -20.894 1.00 64.81 297 GLY A C 1
ATOM 2332 O O . GLY A 1 297 ? 19.559 -25.828 -21.464 1.00 64.81 297 GLY A O 1
ATOM 2333 N N . LYS A 1 298 ? 18.965 -27.480 -20.053 1.00 71.94 298 LYS A N 1
ATOM 2334 C CA . LYS A 1 298 ? 17.657 -26.902 -19.704 1.00 71.94 298 LYS A CA 1
ATOM 2335 C C . LYS A 1 298 ? 17.781 -25.788 -18.672 1.00 71.94 298 LYS A C 1
ATOM 2337 O O . LYS A 1 298 ? 18.647 -25.824 -17.795 1.00 71.94 298 LYS A O 1
ATOM 2342 N N . CYS A 1 299 ? 16.878 -24.814 -18.753 1.00 75.75 299 CYS A N 1
ATOM 2343 C CA . CYS A 1 299 ? 16.884 -23.639 -17.896 1.00 75.75 299 CYS A CA 1
ATOM 2344 C C . CYS A 1 299 ? 15.682 -23.660 -16.952 1.00 75.75 299 CYS A C 1
ATOM 2346 O O . CYS A 1 299 ? 14.539 -23.505 -17.373 1.00 75.75 299 CYS A O 1
ATOM 2348 N N . THR A 1 300 ? 15.917 -23.807 -15.653 1.00 79.56 300 THR A N 1
ATOM 2349 C CA . THR A 1 300 ? 14.841 -23.752 -14.648 1.00 79.56 300 THR A CA 1
ATOM 2350 C C . THR A 1 300 ? 14.976 -22.506 -13.781 1.00 79.56 300 THR A C 1
ATOM 2352 O O . THR A 1 300 ? 16.011 -21.846 -13.787 1.00 79.56 300 THR A O 1
ATOM 2355 N N . GLY A 1 301 ? 13.935 -22.132 -13.046 1.00 73.88 301 GLY A N 1
ATOM 2356 C CA . GLY A 1 301 ? 13.973 -20.957 -12.176 1.00 73.88 301 GLY A CA 1
ATOM 2357 C C . GLY A 1 301 ? 12.679 -20.799 -11.398 1.00 73.88 301 GLY A C 1
ATOM 2358 O O . GLY A 1 301 ? 11.857 -21.708 -11.370 1.00 73.88 301 GLY A O 1
ATOM 2359 N N . TYR A 1 302 ? 12.460 -19.653 -10.757 1.00 64.94 302 TYR A N 1
ATOM 2360 C CA . TYR A 1 302 ? 11.271 -19.479 -9.908 1.00 64.94 302 TYR A CA 1
ATOM 2361 C C . TYR A 1 302 ? 9.941 -19.680 -10.660 1.00 64.94 302 TYR A C 1
ATOM 2363 O O . TYR A 1 302 ? 8.979 -20.163 -10.065 1.00 64.94 302 TYR A O 1
ATOM 2371 N N . TRP A 1 303 ? 9.897 -19.409 -11.970 1.00 68.00 303 TRP A N 1
ATOM 2372 C CA . TRP A 1 303 ? 8.707 -19.613 -12.808 1.00 68.00 303 TRP A CA 1
ATOM 2373 C C . TRP A 1 303 ? 8.342 -21.092 -13.020 1.00 68.00 303 TRP A C 1
ATOM 2375 O O . TRP A 1 303 ? 7.195 -21.395 -13.338 1.00 68.00 303 TRP A O 1
ATOM 2385 N N . THR A 1 304 ? 9.265 -22.040 -12.802 1.00 59.62 304 THR A N 1
ATOM 2386 C CA . THR A 1 304 ? 8.968 -23.477 -12.947 1.00 59.62 304 THR A CA 1
ATOM 2387 C C . THR A 1 304 ? 8.241 -24.069 -11.737 1.00 59.62 304 THR A C 1
ATOM 2389 O O . THR A 1 304 ? 7.632 -25.128 -11.857 1.00 59.62 304 THR A O 1
ATOM 2392 N N . ASN A 1 305 ? 8.231 -23.380 -10.589 1.00 54.47 305 ASN A N 1
ATOM 2393 C CA . ASN A 1 305 ? 7.552 -23.852 -9.373 1.00 54.47 305 ASN A CA 1
ATOM 2394 C C . ASN A 1 305 ? 6.017 -23.736 -9.449 1.00 54.47 305 ASN A C 1
ATOM 2396 O O . ASN A 1 305 ? 5.322 -24.356 -8.652 1.00 54.47 305 ASN A O 1
ATOM 2400 N N . GLY A 1 306 ? 5.482 -22.972 -10.409 1.00 47.31 306 GLY A N 1
ATOM 2401 C CA . GLY A 1 306 ? 4.040 -22.863 -10.667 1.00 47.31 306 GLY A CA 1
ATOM 2402 C C . GLY A 1 306 ? 3.487 -23.895 -11.659 1.00 47.31 306 GLY A C 1
ATOM 2403 O O . GLY A 1 306 ? 2.279 -23.936 -11.869 1.00 47.31 306 GLY A O 1
ATOM 2404 N N . ALA A 1 307 ? 4.348 -24.717 -12.273 1.00 39.25 307 ALA A N 1
ATOM 2405 C CA . ALA A 1 307 ? 3.968 -25.663 -13.326 1.00 39.25 307 ALA A CA 1
ATOM 2406 C C . ALA A 1 307 ? 4.007 -27.143 -12.897 1.00 39.25 307 ALA A C 1
ATOM 2408 O O . ALA A 1 307 ? 3.676 -28.012 -13.699 1.00 39.25 307 ALA A O 1
ATOM 2409 N N . GLN A 1 308 ? 4.362 -27.466 -11.647 1.00 37.50 308 GLN A N 1
ATOM 2410 C CA . GLN A 1 308 ? 4.202 -28.827 -11.117 1.00 37.50 308 GLN A CA 1
ATOM 2411 C C . GLN A 1 308 ? 2.825 -28.990 -10.476 1.00 37.50 308 GLN A C 1
ATOM 2413 O O . GLN A 1 308 ? 2.648 -28.943 -9.263 1.00 37.50 308 GLN A O 1
ATOM 2418 N N . GLY A 1 309 ? 1.834 -29.157 -11.344 1.00 41.12 309 GLY A N 1
ATOM 2419 C CA . GLY A 1 309 ? 0.454 -29.422 -10.971 1.00 41.12 309 GLY A CA 1
ATOM 2420 C C . GLY A 1 309 ? -0.379 -29.757 -12.198 1.00 41.12 309 GLY A C 1
ATOM 2421 O O . GLY A 1 309 ? -1.274 -28.983 -12.526 1.00 41.12 309 GLY A O 1
ATOM 2422 N N . LYS A 1 310 ? -0.010 -30.848 -12.887 1.00 32.16 310 LYS A N 1
ATOM 2423 C CA . LYS A 1 310 ? -0.799 -31.698 -13.810 1.00 32.16 310 LYS A CA 1
ATOM 2424 C C . LYS A 1 310 ? 0.171 -32.553 -14.636 1.00 32.16 310 LYS A C 1
ATOM 2426 O O . LYS A 1 310 ? 0.732 -32.070 -15.614 1.00 32.16 310 LYS A O 1
ATOM 2431 N N . ASP A 1 311 ? 0.521 -33.729 -14.129 1.00 32.97 311 ASP A N 1
ATOM 2432 C CA . ASP A 1 311 ? -0.117 -35.009 -14.476 1.00 32.97 311 ASP A CA 1
ATOM 2433 C C . ASP A 1 311 ? 0.240 -36.058 -13.411 1.00 32.97 311 ASP A C 1
ATOM 2435 O O . ASP A 1 311 ? 1.396 -36.033 -12.923 1.00 32.97 311 ASP A O 1
#

Radius of gyration: 22.98 Å; chains: 1; bounding box: 57×56×58 Å